Protein AF-A0A503W9A9-F1 (afdb_monomer)

Sequence (182 aa):
MTAPNLHDLIAAHRSALAAWDAVPDAEWDSPEASRLGSLADVARDALFAHRPATLDEVGQKTAYMASCRAFTEWEDFDRAKLIEALSPDVAGIEALIQTYIEKRDAYRALDPDCNGGPEWDAYGAAEHDVIVFPCTTLADVQTKARFFIENASAYDTIRNCSSGNEETLYPFLRSLLGEAPR

Structure (mmCIF, N/CA/C/O backbone):
data_AF-A0A503W9A9-F1
#
_entry.id   AF-A0A503W9A9-F1
#
loop_
_atom_site.group_PDB
_atom_site.id
_atom_site.type_symbol
_atom_site.label_atom_id
_atom_site.label_alt_id
_atom_site.label_comp_id
_atom_site.label_asym_id
_atom_site.label_entity_id
_atom_site.label_seq_id
_atom_site.pdbx_PDB_ins_code
_atom_site.Cartn_x
_atom_site.Cartn_y
_atom_site.Cartn_z
_atom_site.occupancy
_atom_site.B_iso_or_equiv
_atom_site.auth_seq_id
_atom_site.auth_comp_id
_atom_site.auth_asym_id
_atom_site.auth_atom_id
_atom_site.pdbx_PDB_model_num
ATOM 1 N N . MET A 1 1 ? -12.277 4.026 -19.289 1.00 39.41 1 MET A N 1
ATOM 2 C CA . MET A 1 1 ? -11.089 3.234 -19.664 1.00 39.41 1 MET A CA 1
ATOM 3 C C . MET A 1 1 ? -10.470 2.736 -18.376 1.00 39.41 1 MET A C 1
ATOM 5 O O . MET A 1 1 ? -10.176 3.562 -17.525 1.00 39.41 1 MET A O 1
ATOM 9 N N . THR A 1 2 ? -10.388 1.424 -18.188 1.00 47.34 2 THR A N 1
ATOM 10 C CA . THR A 1 2 ? -9.769 0.803 -17.008 1.00 47.34 2 THR A CA 1
ATOM 11 C C . THR A 1 2 ? -8.262 1.057 -17.051 1.00 47.34 2 THR A C 1
ATOM 13 O O . THR A 1 2 ? -7.680 0.986 -18.134 1.00 47.34 2 THR A O 1
ATOM 16 N N . ALA A 1 3 ? -7.639 1.387 -15.918 1.00 60.03 3 ALA A N 1
ATOM 17 C CA . ALA A 1 3 ? -6.185 1.506 -15.856 1.00 60.03 3 ALA A CA 1
ATOM 18 C C . ALA A 1 3 ? -5.537 0.155 -16.239 1.00 60.03 3 ALA A C 1
ATOM 20 O O . ALA A 1 3 ? -6.063 -0.890 -15.845 1.00 60.03 3 ALA A O 1
ATOM 21 N N . PRO A 1 4 ? -4.450 0.148 -17.031 1.00 75.56 4 PRO A N 1
ATOM 22 C CA . PRO A 1 4 ? -3.760 -1.084 -17.405 1.00 75.56 4 PRO A CA 1
ATOM 23 C C . PRO A 1 4 ? -3.192 -1.790 -16.163 1.00 75.56 4 PRO A C 1
ATOM 25 O O . PRO A 1 4 ? -2.656 -1.138 -15.265 1.00 75.56 4 PRO A O 1
ATOM 28 N N . ASN A 1 5 ? -3.328 -3.118 -16.108 1.00 88.00 5 ASN A N 1
ATOM 29 C CA . ASN A 1 5 ? -2.778 -3.936 -15.022 1.00 88.00 5 ASN A CA 1
ATOM 30 C C . ASN A 1 5 ? -1.250 -4.101 -15.170 1.00 88.00 5 ASN A C 1
ATOM 32 O O . ASN A 1 5 ? -0.691 -3.890 -16.250 1.00 88.00 5 ASN A O 1
ATOM 36 N N . LEU A 1 6 ? -0.569 -4.503 -14.091 1.00 92.50 6 LEU A N 1
ATOM 37 C CA . LEU A 1 6 ? 0.891 -4.646 -14.060 1.00 92.50 6 LEU A CA 1
ATOM 38 C C . LEU A 1 6 ? 1.435 -5.577 -15.158 1.00 92.50 6 LEU A C 1
ATOM 40 O O . LEU A 1 6 ? 2.475 -5.291 -15.751 1.00 92.50 6 LEU A O 1
ATOM 44 N N . HIS A 1 7 ? 0.745 -6.682 -15.442 1.00 94.44 7 HIS A N 1
ATOM 45 C CA . HIS A 1 7 ? 1.198 -7.666 -16.424 1.00 94.44 7 HIS A CA 1
ATOM 46 C C . HIS A 1 7 ? 1.231 -7.082 -17.844 1.00 94.44 7 HIS A C 1
ATOM 48 O O . HIS A 1 7 ? 2.227 -7.248 -18.553 1.00 94.44 7 HIS A O 1
ATOM 54 N N . ASP A 1 8 ? 0.197 -6.331 -18.226 1.00 95.38 8 ASP A N 1
ATOM 55 C CA . ASP A 1 8 ? 0.129 -5.657 -19.524 1.00 95.38 8 ASP A CA 1
ATOM 56 C C . ASP A 1 8 ? 1.216 -4.580 -19.655 1.00 95.38 8 ASP A C 1
ATOM 58 O O . ASP A 1 8 ? 1.839 -4.448 -20.710 1.00 95.38 8 ASP A O 1
ATOM 62 N N . LEU A 1 9 ? 1.508 -3.854 -18.569 1.00 96.50 9 LEU A N 1
ATOM 63 C CA . LEU A 1 9 ? 2.581 -2.855 -18.531 1.00 96.50 9 LEU A CA 1
ATOM 64 C C . LEU A 1 9 ? 3.970 -3.487 -18.689 1.00 96.50 9 LEU A C 1
ATOM 66 O O . LEU A 1 9 ? 4.790 -2.996 -19.468 1.00 96.50 9 LEU A O 1
ATOM 70 N N . ILE A 1 10 ? 4.230 -4.606 -18.004 1.00 97.12 10 ILE A N 1
ATOM 71 C CA . ILE A 1 10 ? 5.480 -5.366 -18.157 1.00 97.12 10 ILE A CA 1
ATOM 72 C C . ILE A 1 10 ? 5.614 -5.880 -19.594 1.00 97.12 10 ILE A C 1
ATOM 74 O O . ILE A 1 10 ? 6.684 -5.759 -20.193 1.00 97.12 10 ILE A O 1
ATOM 78 N N . ALA A 1 11 ? 4.546 -6.445 -20.163 1.00 96.75 11 ALA A N 1
ATOM 79 C CA . ALA A 1 11 ? 4.554 -6.955 -21.531 1.00 96.75 11 ALA A CA 1
ATOM 80 C C . ALA A 1 11 ? 4.822 -5.840 -22.557 1.00 96.75 11 ALA A C 1
ATOM 82 O O . ALA A 1 11 ? 5.654 -6.016 -23.452 1.00 96.75 11 ALA A O 1
ATOM 83 N N . ALA A 1 12 ? 4.181 -4.679 -22.391 1.00 97.00 12 ALA A N 1
ATOM 84 C CA . ALA A 1 12 ? 4.389 -3.514 -23.243 1.00 97.00 12 ALA A CA 1
ATOM 85 C C . ALA A 1 12 ? 5.841 -3.015 -23.185 1.00 97.00 12 ALA A C 1
ATOM 87 O O . ALA A 1 12 ? 6.464 -2.833 -24.232 1.00 97.00 12 ALA A O 1
ATOM 88 N N . HIS A 1 13 ? 6.412 -2.870 -21.984 1.00 97.25 13 HIS A N 1
ATOM 89 C CA . HIS A 1 13 ? 7.800 -2.432 -21.834 1.00 97.25 13 HIS A CA 1
ATOM 90 C C . HIS A 1 13 ? 8.794 -3.449 -22.407 1.00 97.25 13 HIS A C 1
ATOM 92 O O . HIS A 1 13 ? 9.709 -3.060 -23.129 1.00 97.25 13 HIS A O 1
ATOM 98 N N . ARG A 1 14 ? 8.587 -4.758 -22.191 1.00 97.38 14 ARG A N 1
ATOM 99 C CA . ARG A 1 14 ? 9.414 -5.807 -22.821 1.00 97.38 14 ARG A CA 1
ATOM 100 C C . ARG A 1 14 ? 9.401 -5.704 -24.342 1.00 97.38 14 ARG A C 1
ATOM 102 O O . ARG A 1 14 ? 10.458 -5.790 -24.959 1.00 97.38 14 ARG A O 1
ATOM 109 N N . SER A 1 15 ? 8.223 -5.524 -24.938 1.00 97.50 15 SER A N 1
ATOM 110 C CA . SER A 1 15 ? 8.095 -5.409 -26.391 1.00 97.50 15 SER A CA 1
ATOM 111 C C . SER A 1 15 ? 8.765 -4.144 -26.927 1.00 97.50 15 SER A C 1
ATOM 113 O O . SER A 1 15 ? 9.418 -4.204 -27.966 1.00 97.50 15 SER A O 1
ATOM 115 N N . ALA A 1 16 ? 8.607 -3.011 -26.239 1.00 97.06 16 ALA A N 1
ATOM 116 C CA . ALA A 1 16 ? 9.205 -1.743 -26.645 1.00 97.06 16 ALA A CA 1
ATOM 117 C C . ALA A 1 16 ? 10.737 -1.782 -26.540 1.00 97.06 16 ALA A C 1
ATOM 119 O O . ALA A 1 16 ? 11.426 -1.421 -27.492 1.00 97.06 16 ALA A O 1
ATOM 120 N N . LEU A 1 17 ? 11.265 -2.298 -25.426 1.00 96.00 17 LEU A N 1
ATOM 121 C CA . LEU A 1 17 ? 12.703 -2.428 -25.212 1.00 96.00 17 LEU A CA 1
ATOM 122 C C . LEU A 1 17 ? 13.339 -3.403 -26.208 1.00 96.00 17 LEU A C 1
ATOM 124 O O . LEU A 1 17 ? 14.380 -3.096 -26.770 1.00 96.00 17 LEU A O 1
ATOM 128 N N . ALA A 1 18 ? 12.695 -4.539 -26.496 1.00 96.88 18 ALA A N 1
ATOM 129 C CA . ALA A 1 18 ? 13.200 -5.484 -27.493 1.00 96.88 18 ALA A CA 1
ATOM 130 C C . ALA A 1 18 ? 13.264 -4.878 -28.906 1.00 96.88 18 ALA A C 1
ATOM 132 O O . ALA A 1 18 ? 14.175 -5.194 -29.667 1.00 96.88 18 ALA A O 1
ATOM 133 N N . ALA A 1 19 ? 12.310 -4.010 -29.262 1.00 96.12 19 ALA A N 1
ATOM 134 C CA . ALA A 1 19 ? 12.327 -3.318 -30.547 1.00 96.12 19 ALA A CA 1
ATOM 135 C C . ALA A 1 19 ? 13.462 -2.285 -30.625 1.00 96.12 19 ALA A C 1
ATOM 137 O O . ALA A 1 19 ? 14.116 -2.187 -31.657 1.00 96.12 19 ALA A O 1
ATOM 138 N N . TRP A 1 20 ? 13.719 -1.558 -29.534 1.00 94.69 20 TRP A N 1
ATOM 139 C CA . TRP A 1 20 ? 14.861 -0.650 -29.423 1.00 94.69 20 TRP A CA 1
ATOM 140 C C . TRP A 1 20 ? 16.204 -1.392 -29.481 1.00 94.69 20 TRP A C 1
ATOM 142 O O . TRP A 1 20 ? 17.078 -1.020 -30.255 1.00 94.69 20 TRP A O 1
ATOM 152 N N . ASP A 1 21 ? 16.344 -2.492 -28.739 1.00 94.19 21 ASP A N 1
ATOM 153 C CA . ASP A 1 21 ? 17.572 -3.298 -28.685 1.00 94.19 21 ASP A CA 1
ATOM 154 C C . ASP A 1 21 ? 17.919 -3.957 -30.031 1.00 94.19 21 ASP A C 1
ATOM 156 O O . ASP A 1 21 ? 19.063 -4.344 -30.260 1.00 94.19 21 ASP A O 1
ATOM 160 N N . ALA A 1 22 ? 16.939 -4.094 -30.928 1.00 96.00 22 ALA A N 1
ATOM 161 C CA . ALA A 1 22 ? 17.139 -4.624 -32.272 1.00 96.00 22 ALA A CA 1
ATOM 162 C C . ALA A 1 22 ? 17.664 -3.580 -33.277 1.00 96.00 22 ALA A C 1
ATOM 164 O O . ALA A 1 22 ? 18.008 -3.959 -34.400 1.00 96.00 22 ALA A O 1
ATOM 165 N N . VAL A 1 23 ? 17.715 -2.292 -32.914 1.00 95.19 23 VAL A N 1
ATOM 166 C CA . VAL A 1 23 ? 18.224 -1.227 -33.789 1.00 95.19 23 VAL A CA 1
ATOM 167 C C . VAL A 1 23 ? 19.749 -1.347 -33.911 1.00 95.19 23 VAL A C 1
ATOM 169 O O . VAL A 1 23 ? 20.445 -1.266 -32.897 1.00 95.19 23 VAL A O 1
ATOM 172 N N . PRO A 1 24 ? 20.304 -1.498 -35.128 1.00 94.56 24 PRO A N 1
ATOM 173 C CA . PRO A 1 24 ? 21.750 -1.535 -35.320 1.00 94.56 24 PRO A CA 1
ATOM 174 C C . PRO A 1 24 ? 22.421 -0.222 -34.905 1.00 94.56 24 PRO A C 1
ATOM 176 O O . PRO A 1 24 ? 21.903 0.853 -35.198 1.00 94.56 24 PRO A O 1
ATOM 179 N N . ASP A 1 25 ? 23.628 -0.298 -34.342 1.00 92.38 25 ASP A N 1
ATOM 180 C CA . ASP A 1 25 ? 24.416 0.875 -33.918 1.00 92.38 25 ASP A CA 1
ATOM 181 C C . ASP A 1 25 ? 24.588 1.929 -35.021 1.00 92.38 25 ASP A C 1
ATOM 183 O O . ASP A 1 25 ? 24.544 3.131 -34.770 1.00 92.38 25 ASP A O 1
ATOM 187 N N . ALA A 1 26 ? 24.730 1.484 -36.273 1.00 94.31 26 ALA A N 1
ATOM 188 C CA . ALA A 1 26 ? 24.857 2.368 -37.431 1.00 94.31 26 ALA 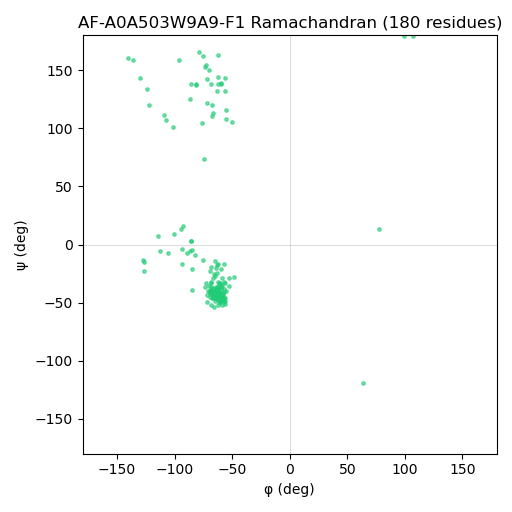A CA 1
ATOM 189 C C . ALA A 1 26 ? 23.595 3.212 -37.715 1.00 94.31 26 ALA A C 1
ATOM 191 O O . ALA A 1 26 ? 23.661 4.159 -38.4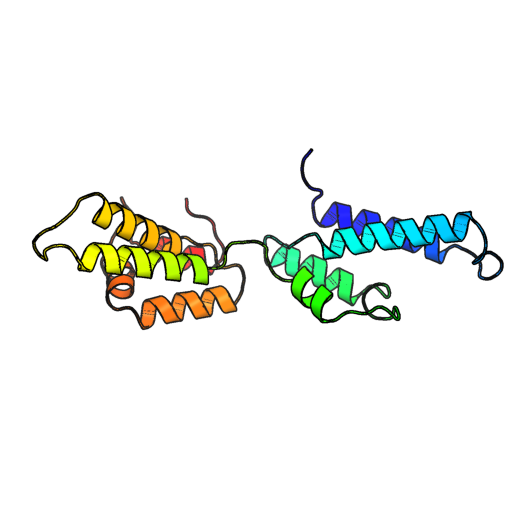96 1.00 94.31 26 ALA A O 1
ATOM 192 N N . GLU A 1 27 ? 22.456 2.867 -37.110 1.00 92.69 27 GLU A N 1
ATOM 193 C CA . GLU A 1 27 ? 21.148 3.487 -37.331 1.00 92.69 27 GLU A CA 1
ATOM 194 C C . GLU A 1 27 ? 20.611 4.230 -36.098 1.00 92.69 27 GLU A C 1
ATOM 196 O O . GLU A 1 27 ? 19.471 4.698 -36.126 1.00 92.69 27 GLU A O 1
ATOM 201 N N . TRP A 1 28 ? 21.403 4.385 -35.032 1.00 90.06 28 TRP A N 1
ATOM 202 C CA . TRP A 1 28 ? 20.963 5.033 -33.787 1.00 90.06 28 TRP A CA 1
ATOM 203 C C . TRP A 1 28 ? 20.485 6.483 -33.966 1.00 90.06 28 TRP A C 1
ATOM 205 O O . TRP A 1 28 ? 19.579 6.912 -33.255 1.00 90.06 28 TRP A O 1
ATOM 215 N N . ASP A 1 29 ? 21.010 7.206 -34.958 1.00 93.44 29 ASP A N 1
ATOM 216 C CA . ASP A 1 29 ? 20.591 8.580 -35.279 1.00 93.44 29 ASP A CA 1
ATOM 217 C C . ASP A 1 29 ? 19.370 8.648 -36.220 1.00 93.44 29 ASP A C 1
ATOM 219 O O . ASP A 1 29 ? 18.949 9.727 -36.649 1.00 93.44 29 ASP A O 1
ATOM 223 N N . SER A 1 30 ? 18.793 7.503 -36.597 1.00 95.38 30 SER A N 1
ATOM 224 C CA . SER A 1 30 ? 17.644 7.471 -37.499 1.00 95.38 30 SER A CA 1
ATOM 225 C C . SER A 1 30 ? 16.351 7.942 -36.807 1.00 95.38 30 SER A C 1
ATOM 227 O O . SER A 1 30 ? 16.170 7.761 -35.598 1.00 95.38 30 SER A O 1
ATOM 229 N N . PRO A 1 31 ? 15.379 8.488 -37.566 1.00 96.38 31 PRO A N 1
ATOM 230 C CA . PRO A 1 31 ? 14.063 8.818 -37.018 1.00 96.38 31 PRO A CA 1
ATOM 231 C C . PRO A 1 31 ? 13.348 7.615 -36.387 1.00 96.38 31 PRO A C 1
ATOM 233 O O . PRO A 1 31 ? 12.597 7.775 -35.427 1.00 96.38 31 PRO A O 1
ATOM 236 N N . GLU A 1 32 ? 13.583 6.413 -36.918 1.00 94.19 32 GLU A N 1
ATOM 237 C CA . GLU A 1 32 ? 12.981 5.184 -36.402 1.00 94.19 32 GLU A CA 1
ATOM 238 C C . GLU A 1 32 ? 13.588 4.779 -35.058 1.00 94.19 32 GLU A C 1
ATOM 240 O O . GLU A 1 32 ? 12.845 4.476 -34.125 1.00 94.19 32 GLU A O 1
ATOM 245 N N . ALA A 1 33 ? 14.914 4.864 -34.919 1.00 93.69 33 ALA A N 1
ATOM 246 C CA . ALA A 1 33 ? 15.596 4.660 -33.648 1.00 93.69 33 ALA A CA 1
ATOM 247 C C . ALA A 1 33 ? 15.043 5.617 -32.577 1.00 93.69 33 ALA A C 1
ATOM 249 O O . ALA A 1 33 ? 14.568 5.176 -31.530 1.00 93.69 33 ALA A O 1
ATOM 250 N N . SER A 1 34 ? 14.977 6.918 -32.876 1.00 94.81 34 SER A N 1
ATOM 251 C CA . SER A 1 34 ? 14.425 7.918 -31.951 1.00 94.81 34 SER A CA 1
ATOM 252 C C . SER A 1 34 ? 12.978 7.609 -31.528 1.00 94.81 34 SER A C 1
ATOM 254 O O 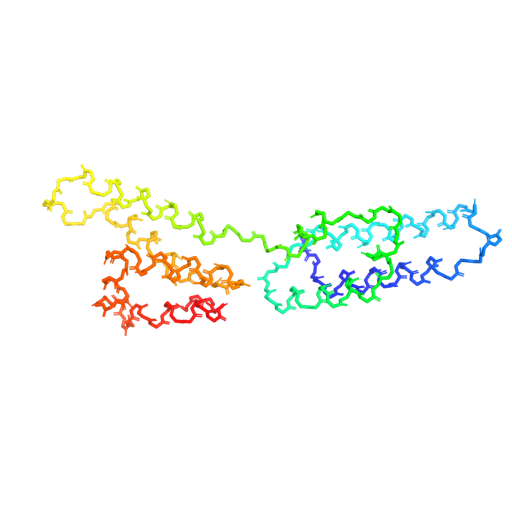. SER A 1 34 ? 12.624 7.722 -30.348 1.00 94.81 34 SER A O 1
ATOM 256 N N . ARG A 1 35 ? 12.139 7.148 -32.467 1.00 96.88 35 ARG A N 1
ATOM 257 C CA . ARG A 1 35 ? 10.754 6.737 -32.192 1.00 96.88 35 ARG A CA 1
ATOM 258 C C . ARG A 1 35 ? 10.684 5.514 -31.272 1.00 96.88 35 ARG A C 1
ATOM 260 O O . ARG A 1 35 ? 9.848 5.486 -30.369 1.00 96.88 35 ARG A O 1
ATOM 267 N N . LEU A 1 36 ? 11.521 4.505 -31.506 1.00 96.31 36 LEU A N 1
ATOM 268 C CA . LEU A 1 36 ? 11.561 3.276 -30.708 1.00 96.31 36 LEU A CA 1
ATOM 269 C C . LEU A 1 36 ? 12.094 3.528 -29.293 1.00 96.31 36 LEU A C 1
ATOM 271 O O . LEU A 1 36 ? 11.488 3.046 -28.338 1.00 96.31 36 LEU A O 1
ATOM 275 N N . GLY A 1 37 ? 13.142 4.345 -29.149 1.00 93.44 37 GLY A N 1
ATOM 276 C CA . GLY A 1 37 ? 13.638 4.790 -27.843 1.00 93.44 37 GLY A CA 1
ATOM 277 C C . GLY A 1 37 ? 12.553 5.518 -27.046 1.00 93.44 37 GLY A C 1
ATOM 278 O O . GLY A 1 37 ? 12.260 5.145 -25.914 1.00 93.44 37 GLY A O 1
ATOM 279 N N . SER A 1 38 ? 11.840 6.450 -27.690 1.00 94.56 38 SER A N 1
ATOM 280 C CA . SER A 1 38 ? 10.711 7.161 -27.067 1.00 94.56 38 SER A CA 1
ATOM 281 C C . SER A 1 38 ? 9.591 6.216 -26.609 1.00 94.56 38 SER A C 1
ATOM 283 O O . SER A 1 38 ? 8.963 6.441 -25.577 1.00 94.56 38 SER A O 1
ATOM 285 N N . LEU A 1 39 ? 9.315 5.146 -27.363 1.00 96.00 39 LEU A N 1
ATOM 286 C CA . LEU A 1 3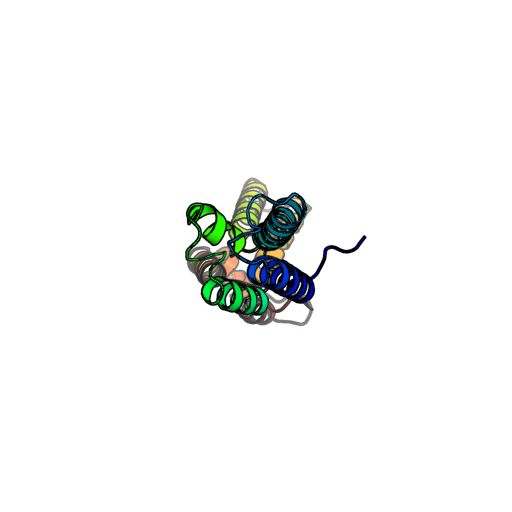9 ? 8.314 4.149 -26.975 1.00 96.00 39 LEU A CA 1
ATOM 287 C C . LEU A 1 39 ? 8.764 3.339 -25.749 1.00 96.00 39 LEU A C 1
ATOM 289 O O . LEU A 1 39 ? 7.938 3.050 -24.880 1.00 96.00 39 LEU A O 1
ATOM 293 N N . ALA A 1 40 ? 10.050 2.981 -25.677 1.00 94.75 40 ALA A N 1
ATOM 294 C CA . ALA A 1 40 ? 10.625 2.312 -24.514 1.00 94.75 40 ALA A CA 1
ATOM 295 C C . ALA A 1 40 ? 10.548 3.207 -23.268 1.00 94.75 40 ALA A C 1
ATOM 297 O O . ALA A 1 40 ? 10.091 2.737 -22.226 1.00 94.75 40 ALA A O 1
ATOM 298 N N . ASP A 1 41 ? 10.869 4.499 -23.398 1.00 93.44 41 ASP A N 1
ATOM 299 C CA . ASP A 1 41 ? 10.734 5.483 -22.317 1.00 93.44 41 ASP A CA 1
ATOM 300 C C . ASP A 1 41 ? 9.291 5.615 -21.825 1.00 93.44 41 ASP A C 1
ATOM 302 O O . ASP A 1 41 ? 9.035 5.491 -20.631 1.00 93.44 41 ASP A O 1
ATOM 306 N N . VAL A 1 42 ? 8.318 5.765 -22.728 1.00 94.50 42 VAL A N 1
ATOM 307 C CA . VAL A 1 42 ? 6.898 5.864 -22.345 1.00 94.50 42 VAL A CA 1
ATOM 308 C C . VAL A 1 42 ? 6.420 4.608 -21.610 1.00 94.50 42 VAL A C 1
ATOM 310 O O . VAL A 1 42 ? 5.699 4.701 -20.614 1.00 94.5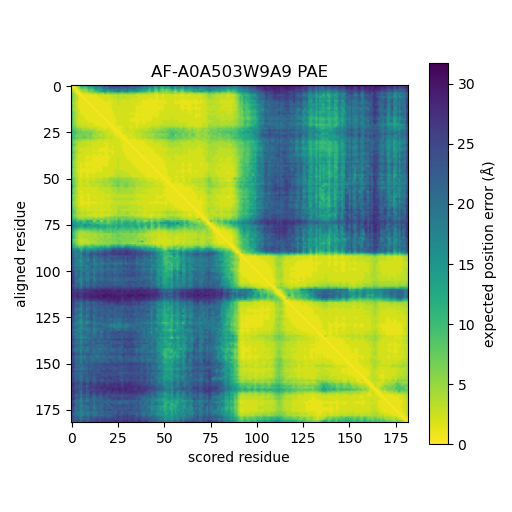0 42 VAL A O 1
ATOM 313 N N . ALA A 1 43 ? 6.812 3.420 -22.075 1.00 95.31 43 ALA A N 1
ATOM 314 C CA . ALA A 1 43 ? 6.443 2.173 -21.409 1.00 95.31 43 ALA A CA 1
ATOM 315 C C . ALA A 1 43 ? 7.138 2.017 -20.041 1.00 95.31 43 ALA A C 1
ATOM 317 O O . ALA A 1 43 ? 6.549 1.471 -19.104 1.00 95.31 43 ALA A O 1
ATOM 318 N N . ARG A 1 44 ? 8.367 2.527 -19.909 1.00 93.31 44 ARG A N 1
ATOM 319 C CA . ARG A 1 44 ? 9.128 2.569 -18.655 1.00 93.31 44 ARG A CA 1
ATOM 320 C C . ARG A 1 44 ? 8.479 3.516 -17.650 1.00 93.31 44 ARG A C 1
ATOM 322 O O . ARG A 1 44 ? 8.256 3.132 -16.503 1.00 93.31 44 ARG A O 1
ATOM 329 N N . ASP A 1 45 ? 8.091 4.705 -18.092 1.00 91.75 45 ASP A N 1
ATOM 330 C CA . ASP A 1 45 ? 7.385 5.692 -17.277 1.00 91.75 45 ASP A CA 1
ATOM 331 C C . ASP A 1 45 ? 6.025 5.175 -16.810 1.00 91.75 45 ASP A C 1
ATOM 333 O O . ASP A 1 45 ? 5.651 5.380 -15.656 1.00 91.75 45 ASP A O 1
ATOM 337 N N . ALA A 1 46 ? 5.304 4.428 -17.650 1.00 93.50 46 ALA A N 1
ATOM 338 C CA . ALA A 1 46 ? 4.055 3.788 -17.246 1.00 93.50 46 ALA A CA 1
ATOM 339 C C . ALA A 1 46 ? 4.269 2.764 -16.115 1.00 93.50 46 ALA A C 1
ATOM 341 O O . ALA A 1 46 ? 3.468 2.694 -15.180 1.00 93.50 46 ALA A O 1
ATOM 342 N N . LEU A 1 47 ? 5.378 2.013 -16.149 1.00 93.06 47 LEU A N 1
ATOM 343 C CA . LEU A 1 47 ? 5.776 1.151 -15.037 1.00 93.06 47 LEU A CA 1
ATOM 344 C C . LEU A 1 47 ? 6.163 1.963 -13.801 1.00 93.06 47 LEU A C 1
ATOM 346 O O . LEU A 1 47 ? 5.778 1.571 -12.706 1.00 93.06 47 LEU A O 1
ATOM 350 N N . PHE A 1 48 ? 6.867 3.090 -13.921 1.00 90.19 48 PHE A N 1
ATOM 351 C CA . PHE A 1 48 ? 7.134 3.951 -12.764 1.00 90.19 48 PHE A CA 1
ATOM 352 C C . PHE A 1 48 ? 5.856 4.548 -12.168 1.00 90.19 48 PHE A C 1
ATOM 354 O O . PHE A 1 48 ? 5.739 4.608 -10.948 1.00 90.19 48 PHE A O 1
ATOM 361 N N . ALA A 1 49 ? 4.890 4.943 -12.994 1.00 89.50 49 ALA A N 1
ATOM 362 C CA . ALA A 1 49 ? 3.634 5.549 -12.559 1.00 89.50 49 ALA A CA 1
ATOM 363 C C . ALA A 1 49 ? 2.676 4.545 -11.902 1.00 89.50 49 ALA A C 1
ATOM 365 O O . ALA A 1 49 ? 1.943 4.903 -10.985 1.00 89.50 49 ALA A O 1
ATOM 366 N N . HIS A 1 50 ? 2.683 3.284 -12.338 1.00 87.81 50 HIS A N 1
ATOM 367 C CA . HIS A 1 50 ? 1.810 2.258 -11.775 1.00 87.81 50 HIS A CA 1
ATOM 368 C C . HIS A 1 50 ? 2.196 1.935 -10.329 1.00 87.81 50 HIS A C 1
ATOM 370 O O . HIS A 1 50 ? 3.241 1.339 -10.089 1.00 87.81 50 HIS A O 1
ATOM 376 N N . ARG A 1 51 ? 1.375 2.293 -9.349 1.00 82.62 51 ARG A N 1
ATOM 377 C CA . ARG A 1 51 ? 1.612 1.940 -7.945 1.00 82.62 51 ARG A CA 1
ATOM 378 C C . ARG A 1 51 ? 1.016 0.551 -7.650 1.00 82.62 51 ARG A C 1
ATOM 380 O O . ARG A 1 51 ? -0.167 0.360 -7.924 1.00 82.62 51 ARG A O 1
ATOM 387 N N . PRO A 1 52 ? 1.799 -0.411 -7.126 1.00 78.19 52 PRO A N 1
ATOM 388 C CA . PRO A 1 52 ? 1.290 -1.737 -6.781 1.00 78.19 52 PRO A CA 1
ATOM 389 C C . PRO A 1 52 ? 0.166 -1.671 -5.742 1.00 78.19 52 PRO A C 1
ATOM 391 O O . PRO A 1 52 ? 0.269 -0.937 -4.760 1.00 78.19 52 PRO A O 1
ATOM 394 N N . ALA A 1 53 ? -0.876 -2.478 -5.920 1.00 72.81 53 ALA A N 1
ATOM 395 C CA . ALA A 1 53 ? -1.975 -2.611 -4.966 1.00 72.81 53 ALA A CA 1
ATOM 396 C C . ALA A 1 53 ? -1.766 -3.767 -3.969 1.00 72.81 53 ALA A C 1
ATOM 398 O O . ALA A 1 53 ? -2.440 -3.825 -2.942 1.00 72.81 53 ALA A O 1
ATOM 399 N N . THR A 1 54 ? -0.849 -4.702 -4.256 1.00 66.56 54 THR A N 1
ATOM 400 C CA . THR A 1 54 ? -0.594 -5.897 -3.428 1.00 66.56 54 THR A CA 1
ATOM 401 C C . THR A 1 54 ? 0.898 -6.233 -3.327 1.00 66.56 54 THR A C 1
ATOM 403 O O . THR A 1 54 ? 1.688 -5.842 -4.185 1.00 66.56 54 THR A O 1
ATOM 406 N N . LEU A 1 55 ? 1.297 -7.022 -2.318 1.00 65.94 55 LEU A N 1
ATOM 407 C CA . LEU A 1 55 ? 2.671 -7.545 -2.199 1.00 65.94 55 LEU A CA 1
ATOM 408 C C . LEU A 1 55 ? 3.091 -8.419 -3.382 1.00 65.94 55 LEU A C 1
ATOM 410 O O . LEU A 1 55 ? 4.265 -8.427 -3.746 1.00 65.94 55 LEU A O 1
ATOM 414 N N . ASP A 1 56 ? 2.149 -9.154 -3.968 1.00 76.62 56 ASP A N 1
ATOM 415 C CA . ASP A 1 56 ? 2.407 -9.961 -5.158 1.00 76.62 56 ASP A CA 1
ATOM 416 C C . ASP A 1 56 ? 2.765 -9.059 -6.348 1.00 76.62 56 ASP A C 1
ATOM 418 O O . ASP A 1 56 ? 3.785 -9.270 -7.003 1.00 76.62 56 ASP A O 1
ATOM 422 N N . GLU A 1 57 ? 2.022 -7.966 -6.550 1.00 81.06 57 GLU A N 1
ATOM 423 C CA . GLU A 1 57 ? 2.360 -6.958 -7.560 1.00 81.06 57 GLU A CA 1
ATOM 424 C C . GLU A 1 57 ? 3.694 -6.257 -7.264 1.00 81.06 57 GLU A C 1
ATOM 426 O O . GLU A 1 57 ? 4.496 -6.069 -8.181 1.00 81.06 57 GLU A O 1
ATOM 431 N N . VAL A 1 58 ? 3.994 -5.928 -5.998 1.00 80.69 58 VAL A N 1
ATOM 432 C CA . VAL A 1 58 ? 5.318 -5.407 -5.604 1.00 80.69 58 VAL A CA 1
ATOM 433 C C . VAL A 1 58 ? 6.409 -6.406 -5.986 1.00 80.69 58 VAL A C 1
ATOM 435 O O . VAL A 1 58 ? 7.406 -6.016 -6.594 1.00 80.69 58 VAL A O 1
ATOM 438 N N . GLY A 1 59 ? 6.225 -7.691 -5.676 1.00 78.88 59 GLY A N 1
ATOM 439 C CA . GLY A 1 59 ? 7.178 -8.756 -5.980 1.00 78.88 59 GLY A CA 1
ATOM 440 C C . GLY A 1 59 ? 7.411 -8.920 -7.479 1.00 78.88 59 GLY A C 1
ATOM 441 O O . GLY A 1 59 ? 8.556 -8.898 -7.929 1.00 78.88 59 GLY A O 1
ATOM 442 N N . GLN A 1 60 ? 6.339 -9.013 -8.267 1.00 88.25 60 GLN A N 1
ATOM 443 C CA . GLN A 1 60 ? 6.406 -9.143 -9.725 1.00 88.25 60 GLN A CA 1
ATOM 444 C C . GLN A 1 60 ? 7.080 -7.933 -10.374 1.00 88.25 60 GLN A C 1
ATOM 446 O O . GLN A 1 60 ? 7.972 -8.081 -11.215 1.00 88.25 60 GLN A O 1
ATOM 451 N N . LYS A 1 61 ? 6.693 -6.727 -9.952 1.00 91.62 61 LYS A N 1
ATOM 452 C CA . LYS A 1 61 ? 7.251 -5.481 -10.469 1.00 91.62 61 LYS A CA 1
ATOM 453 C C . LYS A 1 61 ? 8.721 -5.318 -10.094 1.00 91.62 61 LYS A C 1
ATOM 455 O O . LYS A 1 61 ? 9.531 -5.001 -10.960 1.00 91.62 61 LYS A O 1
ATOM 460 N N . THR A 1 62 ? 9.076 -5.589 -8.837 1.00 88.06 62 THR A N 1
ATOM 461 C CA . THR A 1 62 ? 10.463 -5.533 -8.351 1.00 88.06 62 THR A CA 1
ATOM 462 C C . THR A 1 62 ? 11.332 -6.545 -9.081 1.00 88.06 62 THR A C 1
ATOM 464 O O . THR A 1 62 ? 12.403 -6.188 -9.564 1.00 88.06 62 THR A O 1
ATOM 467 N N . ALA A 1 63 ? 10.867 -7.792 -9.212 1.00 91.81 63 ALA A N 1
ATOM 468 C CA . ALA A 1 63 ? 11.589 -8.832 -9.937 1.00 91.81 63 ALA A CA 1
ATOM 469 C C . ALA A 1 63 ? 11.836 -8.419 -11.391 1.00 91.81 63 ALA A C 1
ATOM 471 O O . ALA A 1 63 ? 12.941 -8.594 -11.905 1.00 91.81 63 ALA A O 1
ATOM 472 N N . TYR A 1 64 ? 10.836 -7.817 -12.039 1.00 95.06 64 TYR A N 1
ATOM 473 C CA . TYR A 1 64 ? 11.000 -7.321 -13.395 1.00 95.06 64 TYR A CA 1
ATOM 474 C C . TYR A 1 64 ? 12.000 -6.163 -13.483 1.00 95.06 64 TYR A C 1
ATOM 476 O O . TYR A 1 64 ? 12.960 -6.266 -14.248 1.00 95.06 64 TYR A O 1
ATOM 484 N N . MET A 1 65 ? 11.818 -5.104 -12.687 1.00 92.69 65 MET A N 1
ATOM 485 C CA . MET A 1 65 ? 12.700 -3.930 -12.679 1.00 92.69 65 MET A CA 1
ATOM 486 C C . MET A 1 65 ? 14.148 -4.314 -12.352 1.00 92.69 65 MET A C 1
ATOM 488 O O . MET A 1 65 ? 15.061 -3.893 -13.051 1.00 92.69 65 MET A O 1
ATOM 492 N N . ALA A 1 66 ? 14.371 -5.189 -11.369 1.00 89.25 66 ALA A N 1
ATOM 493 C CA . ALA A 1 66 ? 15.708 -5.663 -11.009 1.00 89.25 66 ALA A CA 1
ATOM 494 C C . ALA A 1 66 ? 16.383 -6.492 -12.117 1.00 89.25 66 ALA A C 1
ATOM 496 O O . ALA A 1 66 ? 17.607 -6.538 -12.191 1.00 89.25 66 ALA A O 1
ATOM 497 N N . SER A 1 67 ? 15.599 -7.158 -12.971 1.00 91.88 67 SER A N 1
ATOM 498 C CA . SER A 1 67 ? 16.113 -7.981 -14.076 1.00 91.88 67 SER A CA 1
ATOM 499 C C . SER A 1 67 ? 16.377 -7.206 -15.372 1.00 91.88 67 SER A C 1
ATOM 501 O O . SER A 1 67 ? 16.850 -7.792 -16.345 1.00 91.88 67 SER A O 1
ATOM 503 N N . CYS A 1 68 ? 16.024 -5.919 -15.432 1.00 91.81 68 CYS A N 1
ATOM 504 C CA . CYS A 1 68 ? 15.959 -5.171 -16.680 1.00 91.81 68 CYS A CA 1
ATOM 505 C C . CYS A 1 68 ? 16.875 -3.941 -16.654 1.00 91.81 68 CYS A C 1
ATOM 507 O O . CYS A 1 68 ? 16.671 -3.017 -15.867 1.00 91.81 68 CYS A O 1
ATOM 509 N N . ARG A 1 69 ? 17.831 -3.897 -17.596 1.00 89.00 69 ARG A N 1
ATOM 510 C CA . ARG A 1 69 ? 18.857 -2.843 -17.716 1.00 89.00 69 ARG A CA 1
ATOM 511 C C . ARG A 1 69 ? 18.302 -1.415 -17.748 1.00 89.00 69 ARG A C 1
ATOM 513 O O . ARG A 1 69 ? 18.957 -0.495 -17.269 1.00 89.00 69 ARG A O 1
ATOM 520 N N . ALA A 1 70 ? 17.077 -1.239 -18.247 1.00 87.31 70 ALA A N 1
ATOM 521 C CA . ALA A 1 70 ? 16.393 0.053 -18.308 1.00 87.31 70 ALA A CA 1
ATOM 522 C C . ALA A 1 70 ? 16.113 0.683 -16.928 1.00 87.31 70 ALA A C 1
ATOM 524 O O . ALA A 1 70 ? 15.865 1.885 -16.839 1.00 87.31 70 ALA A O 1
ATOM 525 N N . PHE A 1 71 ? 16.170 -0.117 -15.856 1.00 87.12 71 PHE A N 1
ATOM 526 C CA . PHE A 1 71 ? 15.957 0.320 -14.474 1.00 87.12 71 PHE A CA 1
ATOM 527 C C . PHE A 1 71 ? 17.214 0.236 -13.602 1.00 87.12 71 PHE A C 1
ATOM 529 O O . PHE A 1 71 ? 17.157 0.651 -12.449 1.00 87.12 71 PHE A O 1
ATOM 536 N N . THR A 1 72 ? 18.324 -0.314 -14.099 1.00 81.88 72 THR A N 1
ATOM 537 C CA . THR A 1 72 ? 19.532 -0.568 -13.289 1.00 81.88 72 THR A CA 1
ATOM 538 C C . THR A 1 72 ? 20.811 0.018 -13.877 1.00 81.88 72 THR A C 1
ATOM 540 O O . THR A 1 72 ? 21.764 0.229 -13.132 1.00 81.88 72 THR A O 1
ATOM 543 N N . GLU A 1 73 ? 20.854 0.264 -15.187 1.00 79.62 73 GLU A N 1
ATOM 544 C CA . GLU A 1 73 ? 22.089 0.600 -15.913 1.00 79.62 73 GLU A CA 1
ATOM 545 C C . GLU A 1 73 ? 21.996 1.893 -16.726 1.00 79.62 73 GLU A C 1
ATOM 547 O O . GLU A 1 73 ? 23.024 2.409 -17.159 1.00 79.62 73 GLU A O 1
ATOM 552 N N . TRP A 1 74 ? 20.795 2.423 -16.961 1.00 78.75 74 TRP A N 1
ATOM 553 C CA . TRP A 1 74 ? 20.639 3.668 -17.710 1.00 78.75 74 TRP A CA 1
ATOM 554 C C . TRP A 1 74 ? 21.117 4.862 -16.877 1.00 78.75 74 TRP A C 1
ATOM 556 O O . TRP A 1 74 ? 20.941 4.898 -15.657 1.00 78.75 74 TRP A O 1
ATOM 566 N N . GLU A 1 75 ? 21.749 5.837 -17.537 1.00 65.31 75 GLU A N 1
ATOM 567 C CA . GLU A 1 75 ? 22.415 6.968 -16.870 1.00 65.31 75 GLU A CA 1
ATOM 568 C C . GLU A 1 75 ? 21.452 7.859 -16.064 1.00 65.31 75 GLU A C 1
ATOM 570 O O . GLU A 1 75 ? 21.885 8.603 -15.185 1.00 65.31 75 GLU A O 1
ATOM 575 N N . ASP A 1 76 ? 20.145 7.751 -16.314 1.00 73.19 76 ASP A N 1
ATOM 576 C CA . ASP A 1 76 ? 19.078 8.484 -15.633 1.00 73.19 76 ASP A CA 1
ATOM 577 C C . ASP A 1 76 ? 18.480 7.747 -14.420 1.00 73.19 76 ASP A C 1
ATOM 579 O O . ASP A 1 76 ? 17.406 8.111 -13.934 1.00 73.19 76 ASP A O 1
ATOM 583 N N . PHE A 1 77 ? 19.171 6.722 -13.909 1.00 70.25 77 PHE A N 1
ATOM 584 C CA . PHE A 1 77 ? 18.740 5.951 -12.747 1.00 70.25 77 PHE A CA 1
ATOM 585 C C . PHE A 1 77 ? 18.472 6.833 -11.513 1.00 70.25 77 PHE A C 1
ATOM 587 O O . PHE A 1 77 ? 19.387 7.304 -10.830 1.00 70.25 77 PHE A O 1
ATOM 594 N N . ASP A 1 78 ? 17.189 6.986 -11.178 1.00 75.31 78 ASP A N 1
ATOM 595 C CA . ASP A 1 78 ? 16.716 7.736 -10.018 1.00 75.31 78 ASP A CA 1
ATOM 596 C C . ASP A 1 78 ? 16.191 6.782 -8.934 1.00 75.31 78 ASP A C 1
ATOM 598 O O . ASP A 1 78 ? 15.108 6.193 -9.027 1.00 75.31 78 ASP A O 1
ATOM 602 N N . ARG A 1 79 ? 16.976 6.650 -7.860 1.00 73.81 79 ARG A N 1
ATOM 603 C CA . ARG A 1 79 ? 16.640 5.808 -6.703 1.00 73.81 79 ARG A CA 1
ATOM 604 C C . ARG A 1 79 ? 15.335 6.234 -6.034 1.00 73.81 79 ARG A C 1
ATOM 606 O O . ARG A 1 79 ? 14.619 5.370 -5.537 1.00 73.81 79 ARG A O 1
ATOM 613 N N . ALA A 1 80 ? 15.032 7.532 -6.004 1.00 72.69 80 ALA A N 1
ATOM 614 C CA . ALA A 1 80 ? 13.818 8.035 -5.376 1.00 72.69 80 ALA A CA 1
ATOM 615 C C . ALA A 1 80 ? 12.586 7.624 -6.189 1.00 72.69 80 ALA A C 1
ATOM 617 O O . ALA A 1 80 ? 11.650 7.071 -5.616 1.00 72.69 80 ALA A O 1
ATOM 618 N N . LYS A 1 81 ? 12.630 7.769 -7.521 1.00 77.69 81 LYS A N 1
ATOM 619 C CA . LYS A 1 81 ? 11.554 7.295 -8.412 1.00 77.69 81 LYS A CA 1
ATOM 620 C C . LYS A 1 81 ? 11.319 5.793 -8.303 1.00 77.69 81 LYS A C 1
ATOM 622 O O . LYS A 1 81 ? 10.174 5.352 -8.339 1.00 77.69 81 LYS A O 1
ATOM 627 N N . LEU A 1 82 ? 12.381 4.997 -8.156 1.00 79.56 82 LEU A N 1
ATOM 628 C CA . LEU A 1 82 ? 12.247 3.547 -8.013 1.00 79.56 82 LEU A CA 1
ATOM 629 C C . LEU A 1 82 ? 11.589 3.161 -6.678 1.00 79.56 82 LEU A C 1
ATOM 631 O O . LEU A 1 82 ? 10.697 2.318 -6.660 1.00 79.56 82 LEU A O 1
ATOM 635 N N . ILE A 1 83 ? 11.977 3.810 -5.576 1.00 74.00 83 ILE A N 1
ATOM 636 C CA . ILE A 1 83 ? 11.344 3.609 -4.262 1.00 74.00 83 ILE A CA 1
ATOM 637 C C . ILE A 1 83 ? 9.867 4.017 -4.307 1.00 74.00 83 ILE A C 1
ATOM 639 O O . ILE A 1 83 ? 9.002 3.276 -3.839 1.00 74.00 83 ILE A O 1
ATOM 643 N N . GLU A 1 84 ? 9.567 5.166 -4.907 1.00 76.06 84 GLU A N 1
ATOM 644 C CA . GLU A 1 84 ? 8.199 5.660 -5.044 1.00 76.06 84 GLU A CA 1
ATOM 645 C C . GLU A 1 84 ? 7.343 4.708 -5.891 1.00 76.06 84 GLU A C 1
ATOM 647 O O . GLU A 1 84 ? 6.222 4.371 -5.523 1.00 76.06 84 GLU A O 1
ATOM 652 N N . ALA A 1 85 ? 7.898 4.187 -6.987 1.00 80.88 85 ALA A N 1
ATOM 653 C CA . ALA A 1 85 ? 7.214 3.248 -7.866 1.00 80.88 85 ALA A CA 1
ATOM 654 C C . ALA A 1 85 ? 6.903 1.896 -7.224 1.00 80.88 85 ALA A C 1
ATOM 656 O O . ALA A 1 85 ? 5.979 1.218 -7.672 1.00 80.88 85 ALA A O 1
ATOM 657 N N . LEU A 1 86 ? 7.665 1.479 -6.218 1.00 80.06 86 LEU A N 1
ATOM 658 C CA . LEU A 1 86 ? 7.439 0.226 -5.495 1.00 80.06 86 LEU A CA 1
ATOM 659 C C . LEU A 1 86 ? 6.587 0.417 -4.233 1.00 80.06 86 LEU A C 1
ATOM 661 O O . LEU 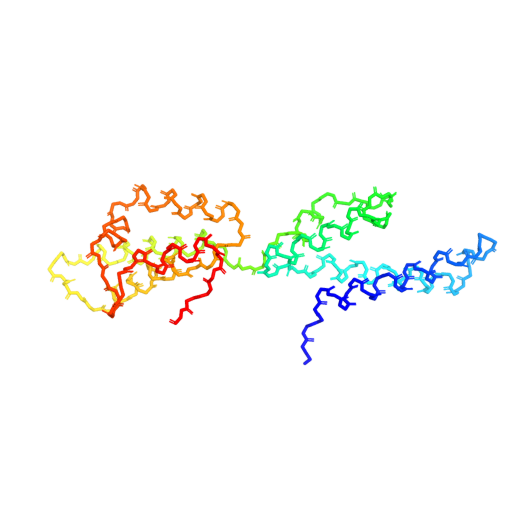A 1 86 ? 6.243 -0.567 -3.582 1.00 80.06 86 LEU A O 1
ATOM 665 N N . SER A 1 87 ? 6.234 1.660 -3.905 1.00 70.12 87 SER A N 1
ATOM 666 C CA . SER A 1 87 ? 5.373 1.985 -2.770 1.00 70.12 87 SER A CA 1
ATOM 667 C C . SER A 1 87 ? 3.891 1.901 -3.180 1.00 70.12 87 SER A C 1
ATOM 669 O O . SER A 1 87 ? 3.547 2.329 -4.286 1.00 70.12 87 SER A O 1
ATOM 671 N N . PRO A 1 88 ? 3.006 1.341 -2.337 1.00 63.66 88 PRO A N 1
ATOM 672 C CA . PRO A 1 88 ? 1.579 1.224 -2.645 1.00 63.66 88 PRO A CA 1
ATOM 673 C C . PRO A 1 88 ? 0.823 2.569 -2.576 1.00 63.66 88 PRO A C 1
ATOM 675 O O . PRO A 1 88 ? 1.236 3.473 -1.856 1.00 63.66 88 PRO A O 1
ATOM 678 N N . ASP A 1 89 ? -0.296 2.686 -3.311 1.00 58.00 89 ASP A N 1
ATOM 679 C CA . ASP A 1 89 ? -1.129 3.914 -3.457 1.00 58.00 89 ASP A CA 1
ATOM 680 C C . ASP A 1 89 ? -2.323 4.004 -2.492 1.00 58.00 89 ASP A C 1
ATOM 682 O O . ASP A 1 89 ? -3.258 4.780 -2.680 1.00 58.00 89 ASP A O 1
ATOM 686 N N . VAL A 1 90 ? -2.359 3.167 -1.461 1.00 54.81 90 VAL A N 1
ATOM 687 C CA . VAL A 1 90 ? -3.416 3.257 -0.449 1.00 54.81 90 VAL A CA 1
ATOM 688 C C . VAL A 1 90 ? -3.068 4.350 0.550 1.00 54.81 90 VAL A C 1
ATOM 690 O O . VAL A 1 90 ? -1.928 4.433 1.005 1.00 54.81 90 VAL A O 1
ATOM 693 N N . ALA A 1 91 ? -4.063 5.163 0.932 1.00 61.22 91 ALA A N 1
ATOM 694 C CA . ALA A 1 91 ? -3.980 5.974 2.141 1.00 61.22 91 ALA A CA 1
ATOM 695 C C . ALA A 1 91 ? -3.559 5.037 3.280 1.00 61.22 91 ALA A C 1
ATOM 697 O O . ALA A 1 91 ? -4.319 4.154 3.680 1.00 61.22 91 ALA A O 1
ATOM 698 N N . GLY A 1 92 ? -2.297 5.149 3.691 1.00 77.94 92 GLY A N 1
ATOM 699 C CA . GLY A 1 92 ? -1.675 4.159 4.555 1.00 77.94 92 GLY A CA 1
ATOM 700 C C . GLY A 1 92 ? -2.379 4.082 5.901 1.00 77.94 92 GLY A C 1
ATOM 701 O O . GLY A 1 92 ? -3.081 5.009 6.316 1.00 77.94 92 GLY A O 1
ATOM 702 N N . ILE A 1 93 ? -2.128 2.995 6.625 1.00 88.94 93 ILE A N 1
ATOM 703 C CA . ILE A 1 93 ? -2.651 2.781 7.979 1.00 88.94 93 ILE A CA 1
ATOM 704 C C . ILE A 1 93 ? -2.439 3.994 8.910 1.00 88.94 93 ILE A C 1
ATOM 706 O O . ILE A 1 93 ? -3.239 4.231 9.809 1.00 88.94 93 ILE A O 1
ATOM 710 N N . GLU A 1 94 ? -1.404 4.803 8.672 1.00 88.81 94 GLU A N 1
ATOM 711 C CA . GLU A 1 94 ? -1.123 6.037 9.413 1.00 88.81 94 GLU A CA 1
ATOM 712 C C . GLU A 1 94 ? -2.241 7.083 9.295 1.00 88.81 94 GLU A C 1
ATOM 714 O O . GLU A 1 94 ? -2.619 7.687 10.298 1.00 88.81 94 GLU A O 1
ATOM 719 N N . ALA A 1 95 ? -2.824 7.264 8.107 1.00 88.69 95 ALA A N 1
ATOM 720 C CA . ALA A 1 95 ? -3.922 8.208 7.898 1.00 88.69 95 ALA A CA 1
ATOM 721 C C . ALA A 1 95 ? -5.207 7.750 8.611 1.00 88.69 95 ALA A C 1
ATOM 723 O O . ALA A 1 95 ? -5.941 8.564 9.179 1.00 88.69 95 ALA A O 1
ATOM 724 N N . LEU A 1 96 ? -5.456 6.437 8.632 1.00 92.69 96 LEU A N 1
ATOM 725 C CA . LEU A 1 96 ? -6.576 5.852 9.370 1.00 92.69 96 LEU A CA 1
ATOM 726 C C . LEU A 1 96 ? -6.380 5.983 10.883 1.00 92.69 96 LEU A C 1
ATOM 728 O O . LEU A 1 96 ? -7.305 6.381 11.587 1.00 92.69 96 LEU A O 1
ATOM 732 N N . ILE A 1 97 ? -5.165 5.739 11.383 1.00 94.25 97 ILE A N 1
ATOM 733 C CA . ILE A 1 97 ? -4.823 5.955 12.796 1.00 94.25 97 ILE A CA 1
ATOM 734 C C . ILE A 1 97 ? -5.016 7.425 13.182 1.00 94.25 97 ILE A C 1
ATOM 736 O O . ILE A 1 97 ? -5.584 7.710 14.236 1.00 94.25 97 ILE A O 1
ATOM 740 N N . GLN A 1 98 ? -4.590 8.361 12.332 1.00 93.19 98 GLN A N 1
ATOM 741 C CA . GLN A 1 98 ? -4.785 9.788 12.574 1.00 93.19 98 GLN A CA 1
ATOM 742 C C . GLN A 1 98 ? -6.278 10.146 12.637 1.00 93.19 98 GLN A C 1
ATOM 744 O O . GLN A 1 98 ? -6.710 10.829 13.565 1.00 93.19 98 GLN A O 1
ATOM 749 N N . THR A 1 99 ? -7.085 9.599 11.723 1.00 94.12 99 THR A N 1
ATOM 750 C CA . THR A 1 99 ? -8.546 9.772 11.732 1.00 94.12 99 THR A CA 1
ATOM 751 C C . THR A 1 99 ? -9.157 9.216 13.018 1.00 94.12 99 THR A C 1
ATOM 753 O O . THR A 1 99 ? -9.947 9.899 13.668 1.00 94.12 99 THR A O 1
ATOM 756 N N . TYR A 1 100 ? -8.755 8.015 13.443 1.00 95.12 100 TYR A N 1
ATOM 757 C CA . TYR A 1 100 ? -9.183 7.433 14.715 1.00 95.12 100 TYR A CA 1
ATOM 758 C C . TYR A 1 100 ? -8.861 8.354 15.899 1.00 95.12 100 TYR A C 1
ATOM 760 O O . TYR A 1 100 ? -9.727 8.583 16.743 1.00 95.12 100 TYR A O 1
ATOM 768 N N . ILE A 1 101 ? -7.646 8.911 15.964 1.00 94.88 101 ILE A N 1
ATOM 769 C CA . ILE A 1 101 ? -7.229 9.805 17.054 1.00 94.88 101 ILE A CA 1
ATOM 770 C C . ILE A 1 101 ? -8.121 11.049 17.086 1.00 94.88 101 ILE A C 1
ATOM 772 O O . ILE A 1 101 ? -8.642 11.397 18.143 1.00 94.88 101 ILE A O 1
ATOM 776 N N . GLU A 1 102 ? -8.357 11.672 15.932 1.00 95.00 102 GLU A N 1
ATOM 777 C CA . GLU A 1 102 ? -9.206 12.860 15.818 1.00 95.00 102 GLU A CA 1
ATOM 778 C C . GLU A 1 102 ? -10.648 12.590 16.256 1.00 95.00 102 GLU A C 1
ATOM 780 O O . GLU A 1 102 ? -11.223 13.380 17.007 1.00 95.00 102 GLU A O 1
ATOM 785 N N . LYS A 1 103 ? -11.240 11.466 15.829 1.00 94.75 103 LYS A N 1
ATOM 786 C CA . LYS A 1 103 ? -12.611 11.103 16.221 1.00 94.75 103 LYS A CA 1
ATOM 787 C C . LYS A 1 103 ? -12.710 10.734 17.694 1.00 94.75 103 LYS A C 1
ATOM 789 O O . LYS A 1 103 ? -13.647 11.165 18.361 1.00 94.75 103 LYS A O 1
ATOM 794 N N . ARG A 1 104 ? -11.722 10.010 18.225 1.00 92.62 104 ARG A N 1
ATOM 795 C CA . ARG A 1 104 ? -11.630 9.694 19.653 1.00 92.62 104 ARG A CA 1
ATOM 796 C C . ARG A 1 104 ? -11.571 10.960 20.494 1.00 92.62 104 ARG A C 1
ATOM 798 O O . ARG A 1 104 ? -12.258 11.053 21.506 1.00 92.62 104 ARG A O 1
ATOM 805 N N . ASP A 1 105 ? -10.727 11.910 20.110 1.00 92.69 105 ASP A N 1
ATOM 806 C CA . ASP A 1 105 ? -10.523 13.135 20.876 1.00 92.69 105 ASP A CA 1
ATOM 807 C C . ASP A 1 105 ? -11.758 14.044 20.793 1.00 92.69 105 ASP A C 1
ATOM 809 O O . ASP A 1 105 ? -12.147 14.625 21.805 1.00 92.69 105 ASP A O 1
ATOM 813 N N . ALA A 1 106 ? -12.444 14.079 19.644 1.00 91.50 106 ALA A N 1
ATOM 814 C CA . ALA A 1 106 ? -13.742 14.737 19.506 1.00 91.50 106 ALA A CA 1
ATOM 815 C C . ALA A 1 106 ? -14.818 14.101 20.404 1.00 91.50 106 ALA A C 1
ATOM 817 O O . ALA A 1 106 ? -15.517 14.822 21.111 1.00 91.50 106 ALA A O 1
ATOM 818 N N . TYR A 1 107 ? -14.911 12.767 20.436 1.00 89.56 107 TYR A N 1
ATOM 819 C CA . TYR A 1 107 ? -15.828 12.053 21.329 1.00 89.56 107 TYR A CA 1
ATOM 820 C C . TYR A 1 107 ? -15.500 12.307 22.809 1.00 89.56 107 TYR A C 1
ATOM 822 O O . TYR A 1 107 ? -16.385 12.613 23.597 1.00 89.56 107 TYR A O 1
ATOM 830 N N . ARG A 1 108 ? -14.220 12.259 23.195 1.00 87.38 108 ARG A N 1
ATOM 831 C CA . ARG A 1 108 ? -13.772 12.499 24.581 1.00 87.38 108 ARG A CA 1
ATOM 832 C C . ARG A 1 108 ? -13.947 13.938 25.057 1.00 87.38 108 ARG A C 1
ATOM 834 O O . ARG A 1 108 ? -13.897 14.174 26.261 1.00 87.38 108 ARG A O 1
ATOM 841 N N . ALA A 1 109 ? -14.090 14.891 24.140 1.00 89.12 109 ALA A N 1
ATOM 842 C CA . ALA A 1 109 ? -14.419 16.270 24.479 1.00 89.12 109 ALA A CA 1
ATOM 843 C C . ALA A 1 109 ? -15.898 16.443 24.873 1.00 89.12 109 ALA A C 1
ATOM 845 O O . ALA A 1 109 ? -16.258 17.492 25.409 1.00 89.12 109 ALA A O 1
ATOM 846 N N . LEU A 1 110 ? -16.743 15.439 24.609 1.00 85.69 110 LEU A N 1
ATOM 847 C CA . LEU A 1 110 ? -18.133 15.406 25.052 1.00 85.69 110 LEU A CA 1
ATOM 848 C C . LEU A 1 110 ? -18.240 14.994 26.527 1.00 85.69 110 LEU A C 1
ATOM 850 O O . LEU A 1 110 ? -17.288 14.507 27.138 1.00 85.69 110 LEU A O 1
ATOM 854 N N . ASP A 1 111 ? -19.420 15.224 27.102 1.00 70.81 111 ASP A N 1
ATOM 855 C CA . ASP A 1 111 ? -19.744 14.836 28.475 1.00 70.81 111 ASP A CA 1
ATOM 856 C C . ASP A 1 111 ? -19.527 13.315 28.667 1.00 70.81 111 ASP A C 1
ATOM 858 O O . ASP A 1 111 ? -19.980 12.539 27.824 1.00 70.81 111 ASP A O 1
ATOM 862 N N . PRO A 1 112 ? -18.843 12.856 29.734 1.00 64.81 112 PRO A N 1
ATOM 863 C CA . PRO A 1 112 ? -18.629 11.431 30.006 1.00 64.81 112 PRO A CA 1
ATOM 864 C C . PRO A 1 112 ? -19.916 10.596 30.128 1.00 64.81 112 PRO A C 1
ATOM 866 O O . PRO A 1 112 ? -19.839 9.373 30.011 1.00 64.81 112 PRO A O 1
ATOM 869 N N . ASP A 1 113 ? -21.080 11.224 30.320 1.00 66.75 113 ASP A N 1
ATOM 870 C CA . ASP A 1 113 ? -22.382 10.547 30.308 1.00 66.75 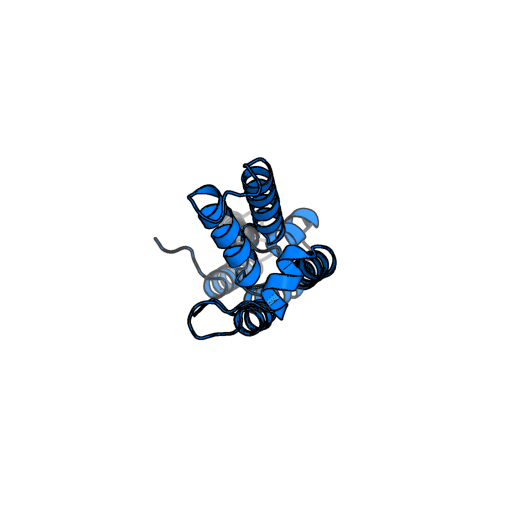113 ASP A CA 1
ATOM 871 C C . ASP A 1 113 ? -22.975 10.372 28.888 1.00 66.75 113 ASP A C 1
ATOM 873 O O . ASP A 1 113 ? -24.007 9.710 28.719 1.00 66.75 113 ASP A O 1
ATOM 877 N N . CYS A 1 114 ? -22.334 10.914 27.842 1.00 62.50 114 CYS A N 1
ATOM 878 C CA . CYS A 1 114 ? -22.719 10.723 26.441 1.00 62.50 114 CYS A CA 1
ATOM 879 C C . CYS A 1 114 ? -22.343 9.320 25.939 1.00 62.50 114 CYS A C 1
ATOM 881 O O . CYS A 1 114 ? -21.436 9.143 25.131 1.00 62.50 114 CYS A O 1
ATOM 883 N N . ASN A 1 115 ? -23.082 8.303 26.381 1.00 64.94 115 ASN A N 1
ATOM 884 C CA . ASN A 1 115 ? -23.042 6.986 25.754 1.00 64.94 115 ASN A CA 1
ATOM 885 C C . ASN A 1 115 ? -23.842 7.010 24.438 1.00 64.94 115 ASN A C 1
ATOM 887 O O . ASN A 1 115 ? -25.074 6.986 24.452 1.00 64.94 115 ASN A O 1
ATOM 891 N N . GLY A 1 116 ? -23.133 7.033 23.306 1.00 74.19 116 GLY A N 1
ATOM 892 C CA . GLY A 1 116 ? -23.704 6.980 21.953 1.00 74.19 116 GLY A CA 1
ATOM 893 C C . GLY A 1 116 ? -23.820 8.337 21.246 1.00 74.19 116 GLY A C 1
ATOM 894 O O . GLY A 1 116 ? -23.453 9.376 21.788 1.00 74.19 116 GLY A O 1
ATOM 895 N N . GLY A 1 117 ? -24.329 8.321 20.010 1.00 84.56 117 GLY A N 1
ATOM 896 C CA . GLY A 1 117 ? -24.505 9.511 19.168 1.00 84.56 117 GLY A CA 1
ATOM 897 C C . GLY A 1 117 ? -23.501 9.609 18.011 1.00 84.56 117 GLY A C 1
ATOM 898 O O . GLY A 1 117 ? -22.636 8.745 17.873 1.00 84.56 117 GLY A O 1
ATOM 899 N N . PRO A 1 118 ? -23.596 10.657 17.171 1.00 89.12 118 PRO A N 1
ATOM 900 C CA . PRO A 1 118 ? -22.825 10.759 15.929 1.00 89.12 118 PRO A CA 1
ATOM 901 C C . PRO A 1 118 ? -21.306 10.716 16.124 1.00 89.12 118 PRO A C 1
ATOM 903 O O . PRO A 1 118 ? -20.591 10.157 15.298 1.00 89.12 118 PRO A O 1
ATOM 906 N N . GLU A 1 119 ? -20.797 11.297 17.208 1.00 89.56 119 GLU A N 1
ATOM 907 C CA . GLU A 1 119 ? -19.371 11.307 17.528 1.00 89.56 119 GLU A CA 1
ATOM 908 C C . GLU A 1 119 ? -18.881 9.937 18.006 1.00 89.56 119 GLU A C 1
ATOM 910 O O . GLU A 1 119 ? -17.777 9.530 17.642 1.00 89.56 119 GLU A O 1
ATOM 915 N N . TRP A 1 120 ? -19.708 9.203 18.760 1.00 89.12 120 TRP A N 1
ATOM 916 C CA . TRP A 1 120 ? -19.441 7.806 19.108 1.00 89.12 120 TRP A CA 1
ATOM 917 C C . TRP A 1 120 ? -19.447 6.921 17.858 1.00 89.12 120 TRP A C 1
ATOM 919 O O . TRP A 1 120 ? -18.517 6.143 17.657 1.00 89.12 120 TRP A O 1
ATOM 929 N N . ASP A 1 121 ? -20.439 7.089 16.982 1.00 90.19 121 ASP A N 1
ATOM 930 C CA . ASP A 1 121 ? -20.544 6.335 15.731 1.00 90.19 121 ASP A CA 1
ATOM 931 C C . ASP A 1 121 ? -19.350 6.625 14.809 1.00 90.19 121 ASP A C 1
ATOM 933 O O . ASP A 1 121 ? -18.771 5.709 14.227 1.00 90.19 121 ASP A O 1
ATOM 937 N N . ALA A 1 122 ? -18.928 7.890 14.712 1.00 92.69 122 ALA A N 1
ATOM 938 C CA . ALA A 1 122 ? -17.757 8.285 13.934 1.00 92.69 122 ALA A CA 1
ATOM 939 C C . ALA A 1 122 ? -16.450 7.735 14.524 1.00 92.69 122 ALA A C 1
ATOM 941 O O . ALA A 1 122 ? -15.553 7.350 13.774 1.00 92.69 122 ALA A O 1
ATOM 942 N N . TYR A 1 123 ? -16.334 7.698 15.852 1.00 93.12 123 TYR A N 1
ATOM 943 C CA . TYR A 1 123 ? -15.202 7.086 16.536 1.00 93.12 123 TYR A CA 1
ATOM 944 C C . TYR A 1 123 ? -15.146 5.573 16.291 1.00 93.12 123 TYR A C 1
ATOM 946 O O . TYR A 1 123 ? -14.108 5.071 15.861 1.00 93.12 123 TYR A O 1
ATOM 954 N N . GLY A 1 124 ? -16.266 4.869 16.470 1.00 91.69 124 GLY A N 1
ATOM 955 C CA . GLY A 1 124 ? -16.370 3.433 16.208 1.00 91.69 124 GLY A CA 1
ATOM 956 C C . GLY A 1 124 ? -16.119 3.075 14.741 1.00 91.69 124 GLY A C 1
ATOM 957 O O . GLY A 1 124 ? -15.436 2.093 14.461 1.00 91.69 124 GLY A O 1
ATOM 958 N N . ALA A 1 125 ? -16.594 3.893 13.797 1.00 92.50 125 ALA A N 1
ATOM 959 C CA . ALA A 1 125 ? -16.307 3.714 12.374 1.00 92.50 125 ALA A CA 1
ATOM 960 C C . ALA A 1 125 ? -14.808 3.868 12.069 1.00 92.50 125 ALA A C 1
ATOM 962 O O . ALA A 1 125 ? -14.223 3.005 11.422 1.00 92.50 125 ALA A O 1
ATOM 963 N N . ALA A 1 126 ? -14.163 4.914 12.598 1.00 94.88 126 ALA A N 1
ATOM 964 C CA . ALA A 1 126 ? -12.730 5.118 12.401 1.00 94.88 126 ALA A CA 1
ATOM 965 C C . ALA A 1 126 ? -11.888 4.000 13.043 1.00 94.88 126 ALA A C 1
ATOM 967 O O . ALA A 1 126 ? -10.873 3.588 12.487 1.00 94.88 126 ALA A O 1
ATOM 968 N N . GLU A 1 127 ? -12.303 3.480 14.200 1.00 94.81 127 GLU A N 1
ATOM 969 C CA . GLU A 1 127 ? -11.670 2.309 14.815 1.00 94.81 127 GLU A CA 1
ATOM 970 C C . GLU A 1 127 ? -11.827 1.062 13.944 1.00 94.81 127 GLU A C 1
ATOM 972 O O . GLU A 1 127 ? -10.849 0.352 13.694 1.00 94.81 127 GLU A O 1
ATOM 977 N N . HIS A 1 128 ? -13.037 0.825 13.436 1.00 93.31 128 HIS A N 1
ATOM 978 C CA . HIS A 1 128 ? -13.320 -0.287 12.541 1.00 93.31 128 HIS A CA 1
ATOM 979 C C . HIS A 1 128 ? -12.447 -0.239 11.284 1.00 93.31 128 HIS A C 1
ATOM 981 O O . HIS A 1 128 ? -11.846 -1.255 10.938 1.00 93.31 128 HIS A O 1
ATOM 987 N N . ASP A 1 129 ? -12.288 0.932 10.665 1.00 93.69 129 ASP A N 1
ATOM 988 C CA . ASP A 1 129 ? -11.441 1.112 9.482 1.00 93.69 129 ASP A CA 1
ATOM 989 C C . ASP A 1 129 ? -9.982 0.702 9.753 1.00 93.69 129 ASP A C 1
ATOM 991 O O . ASP A 1 129 ? -9.371 -0.006 8.949 1.00 93.69 129 ASP A O 1
ATOM 995 N N . VAL A 1 130 ? -9.423 1.064 10.916 1.00 94.69 130 VAL A N 1
ATOM 996 C CA . VAL A 1 130 ? -8.067 0.648 11.324 1.00 94.69 130 VAL A CA 1
ATOM 997 C C . VAL A 1 130 ? -7.994 -0.873 11.536 1.00 94.69 130 VAL A C 1
ATOM 999 O O . VAL A 1 130 ? -7.018 -1.515 11.124 1.00 94.69 130 VAL A O 1
ATOM 1002 N N . ILE A 1 131 ? -9.021 -1.470 12.153 1.00 94.50 131 ILE A N 1
ATOM 1003 C CA . ILE A 1 131 ? -9.108 -2.920 12.392 1.00 94.50 131 ILE A CA 1
ATOM 1004 C C . ILE A 1 131 ? -9.083 -3.682 11.068 1.00 94.50 131 ILE A C 1
ATOM 1006 O O . ILE A 1 131 ? -8.283 -4.609 10.917 1.00 94.50 131 ILE A O 1
ATOM 1010 N N . VAL A 1 132 ? -9.913 -3.283 10.105 1.00 92.88 132 VAL A N 1
ATOM 1011 C CA . VAL A 1 132 ? -10.120 -4.031 8.857 1.00 92.88 132 VAL A CA 1
ATOM 1012 C C . VAL A 1 132 ? -9.168 -3.648 7.728 1.00 92.88 132 VAL A C 1
ATOM 1014 O O . VAL A 1 132 ? -9.147 -4.337 6.712 1.00 92.88 132 VAL A O 1
ATOM 1017 N N . PHE A 1 133 ? -8.355 -2.599 7.893 1.00 92.19 133 PHE A N 1
ATOM 1018 C CA . PHE A 1 133 ? -7.404 -2.162 6.868 1.00 92.19 133 PHE A CA 1
ATOM 1019 C C . PHE A 1 133 ? -6.462 -3.300 6.434 1.00 92.19 133 PHE A C 1
ATOM 1021 O O . PHE A 1 133 ? -5.652 -3.741 7.253 1.00 92.19 133 PHE A O 1
ATOM 1028 N N . PRO A 1 134 ? -6.496 -3.774 5.180 1.00 90.81 134 PRO A N 1
ATOM 1029 C CA . PRO A 1 134 ? -5.614 -4.847 4.740 1.00 90.81 134 PRO A CA 1
ATOM 1030 C C . PRO A 1 134 ? -4.161 -4.355 4.737 1.00 90.81 134 PRO A C 1
ATOM 1032 O O . PRO A 1 134 ? -3.787 -3.485 3.956 1.00 90.81 134 PRO A O 1
ATOM 1035 N N . CYS A 1 135 ? -3.329 -4.902 5.621 1.00 85.69 135 CYS A N 1
ATOM 1036 C CA . CYS A 1 135 ? -1.908 -4.592 5.667 1.00 85.69 135 CYS A CA 1
ATOM 1037 C C . CYS A 1 135 ? -1.232 -5.130 4.403 1.00 85.69 135 CYS A C 1
ATOM 1039 O O . CYS A 1 135 ? -1.227 -6.333 4.151 1.00 85.69 135 CYS A O 1
ATOM 1041 N N . THR A 1 136 ? -0.631 -4.231 3.628 1.00 81.88 136 THR A N 1
ATOM 1042 C CA . THR A 1 136 ? 0.071 -4.570 2.380 1.00 81.88 136 THR A CA 1
ATOM 1043 C C . THR A 1 136 ? 1.582 -4.493 2.538 1.00 81.88 136 THR A C 1
ATOM 1045 O O . THR A 1 136 ? 2.312 -4.890 1.641 1.00 81.88 136 THR A O 1
ATOM 1048 N N . THR A 1 137 ? 2.084 -4.011 3.676 1.00 75.44 137 THR A N 1
ATOM 1049 C CA . THR A 1 137 ? 3.517 -3.935 3.966 1.00 75.44 137 THR A CA 1
ATOM 1050 C C . THR A 1 137 ? 3.828 -4.389 5.394 1.00 75.44 137 THR A C 1
ATOM 1052 O O . THR A 1 137 ? 2.977 -4.352 6.285 1.00 75.44 137 THR A O 1
ATOM 1055 N N . LEU A 1 138 ? 5.081 -4.785 5.654 1.00 71.50 138 LEU A N 1
ATOM 1056 C CA . LEU A 1 138 ? 5.540 -5.046 7.026 1.00 71.50 138 LEU A CA 1
ATOM 1057 C C . LEU A 1 138 ? 5.448 -3.784 7.899 1.00 71.50 138 LEU A C 1
ATOM 1059 O O . LEU A 1 138 ? 5.164 -3.886 9.091 1.00 71.50 138 LEU A O 1
ATOM 1063 N N . ALA A 1 139 ? 5.660 -2.607 7.304 1.00 78.38 139 ALA A N 1
ATOM 1064 C CA . ALA A 1 139 ? 5.483 -1.332 7.986 1.00 78.38 139 ALA A CA 1
ATOM 1065 C C . ALA A 1 139 ? 4.025 -1.144 8.433 1.00 78.38 139 ALA A C 1
ATOM 1067 O O . ALA A 1 139 ? 3.802 -0.745 9.573 1.00 78.38 139 ALA A O 1
ATOM 1068 N N . ASP A 1 140 ? 3.041 -1.529 7.611 1.00 86.12 140 ASP A N 1
ATOM 1069 C CA . ASP A 1 140 ? 1.627 -1.485 7.999 1.00 86.12 140 ASP A CA 1
ATOM 1070 C C . ASP A 1 140 ? 1.358 -2.377 9.211 1.00 86.12 140 ASP A C 1
ATOM 1072 O O . ASP A 1 140 ? 0.718 -1.945 10.169 1.00 86.12 140 ASP A O 1
ATOM 1076 N N . VAL A 1 141 ? 1.875 -3.611 9.187 1.00 81.31 141 VAL A N 1
ATOM 1077 C CA . VAL A 1 141 ? 1.727 -4.572 10.291 1.00 81.31 141 VAL A CA 1
ATOM 1078 C C . VAL A 1 141 ? 2.348 -4.017 11.570 1.00 81.31 141 VAL A C 1
ATOM 1080 O O . VAL A 1 141 ? 1.712 -4.038 12.620 1.00 81.31 141 VAL A O 1
ATOM 1083 N N . GLN A 1 142 ? 3.574 -3.494 11.495 1.00 76.06 142 GLN A N 1
ATOM 1084 C CA . GLN A 1 142 ? 4.279 -2.929 12.647 1.00 76.06 142 GLN A CA 1
ATOM 1085 C C . GLN A 1 142 ? 3.573 -1.688 13.193 1.00 76.06 142 GLN A C 1
ATOM 1087 O O . GLN A 1 142 ? 3.385 -1.578 14.404 1.00 76.06 142 GLN A O 1
ATOM 1092 N N . THR A 1 143 ? 3.153 -0.773 12.320 1.00 86.88 143 THR A N 1
ATOM 1093 C CA . THR A 1 143 ? 2.439 0.447 12.702 1.00 86.88 143 THR A CA 1
ATOM 1094 C C . THR A 1 143 ? 1.091 0.119 13.328 1.00 86.88 143 THR A C 1
ATOM 1096 O O . THR A 1 143 ? 0.797 0.630 14.410 1.00 86.88 143 THR A O 1
ATOM 1099 N N . LYS A 1 144 ? 0.315 -0.791 12.726 1.00 93.31 144 LYS A N 1
ATOM 1100 C CA . LYS A 1 144 ? -0.956 -1.254 13.287 1.00 93.31 144 LYS A CA 1
ATOM 1101 C C . LYS A 1 144 ? -0.751 -1.942 14.637 1.00 93.31 144 LYS A C 1
ATOM 1103 O O . LYS A 1 144 ? -1.389 -1.565 15.613 1.00 93.31 144 LYS A O 1
ATOM 1108 N N . ALA A 1 145 ? 0.154 -2.917 14.722 1.00 84.25 145 ALA A N 1
ATOM 1109 C CA . ALA A 1 145 ? 0.410 -3.652 15.960 1.00 84.25 145 ALA A CA 1
ATOM 1110 C C . ALA A 1 145 ? 0.860 -2.720 17.092 1.00 84.25 145 ALA A C 1
ATOM 1112 O O . ALA A 1 145 ? 0.323 -2.793 18.195 1.00 84.25 145 ALA A O 1
ATOM 1113 N N . ARG A 1 146 ? 1.796 -1.803 16.812 1.00 84.69 146 ARG A N 1
ATOM 1114 C CA . ARG A 1 146 ? 2.244 -0.788 17.772 1.00 84.69 146 ARG A CA 1
ATOM 1115 C C . ARG A 1 146 ? 1.082 0.075 18.252 1.00 84.69 146 ARG A C 1
ATOM 1117 O O . ARG A 1 146 ? 0.916 0.229 19.456 1.00 84.69 146 ARG A O 1
ATOM 1124 N N . PHE A 1 147 ? 0.250 0.568 17.334 1.00 93.75 147 PHE A N 1
ATOM 1125 C CA . PHE A 1 147 ? -0.926 1.361 17.684 1.00 93.75 147 PHE A CA 1
ATOM 1126 C C . PHE A 1 147 ? -1.865 0.613 18.643 1.00 93.75 147 PHE A C 1
ATOM 1128 O O . PHE A 1 147 ? -2.222 1.167 19.680 1.00 93.75 147 PHE A O 1
ATOM 1135 N N . PHE A 1 148 ? -2.211 -0.648 18.360 1.00 92.69 148 PHE A N 1
ATOM 1136 C CA . PHE A 1 148 ? -3.078 -1.432 19.249 1.00 92.69 148 PHE A CA 1
ATOM 1137 C C . PHE A 1 148 ? -2.417 -1.783 20.584 1.00 92.69 148 PHE A C 1
ATOM 1139 O O . PHE A 1 148 ? -3.113 -1.859 21.583 1.00 92.69 148 PHE A O 1
ATOM 1146 N N . ILE A 1 149 ? -1.099 -1.981 20.642 1.00 85.25 149 ILE A N 1
ATOM 1147 C CA . ILE A 1 149 ? -0.394 -2.254 21.907 1.00 85.25 149 ILE A CA 1
ATOM 1148 C C . ILE A 1 149 ? -0.331 -0.998 22.791 1.00 85.25 149 ILE A C 1
ATOM 1150 O O . ILE A 1 149 ? -0.481 -1.087 24.009 1.00 85.25 149 ILE A O 1
ATOM 1154 N N . GLU A 1 150 ? -0.100 0.171 22.195 1.00 87.94 150 GLU A N 1
ATOM 1155 C CA . GLU A 1 150 ? 0.088 1.434 22.919 1.00 87.94 150 GLU A CA 1
ATOM 1156 C C . GLU A 1 150 ? -1.239 2.133 23.260 1.00 87.94 150 GLU A C 1
ATOM 1158 O O . GLU A 1 150 ? -1.302 2.945 24.186 1.00 87.94 150 GLU A O 1
ATOM 1163 N N . ASN A 1 151 ? -2.321 1.820 22.542 1.00 90.56 151 ASN A N 1
ATOM 1164 C CA . ASN A 1 151 ? -3.631 2.424 22.743 1.00 90.56 151 ASN A CA 1
ATOM 1165 C C . ASN A 1 151 ? -4.564 1.497 23.527 1.00 90.56 151 ASN A C 1
ATOM 1167 O O . ASN A 1 151 ? -5.190 0.606 22.962 1.00 90.56 151 ASN A O 1
ATOM 1171 N N . ALA A 1 152 ? -4.721 1.760 24.827 1.00 88.69 152 ALA A N 1
ATOM 1172 C CA . ALA A 1 152 ? -5.533 0.922 25.710 1.00 88.69 152 ALA A CA 1
ATOM 1173 C C . ALA A 1 152 ? -6.995 0.746 25.254 1.00 88.69 152 ALA A C 1
ATOM 1175 O O . ALA A 1 152 ? -7.554 -0.318 25.482 1.00 88.69 152 ALA A O 1
ATOM 1176 N N . SER A 1 153 ? -7.604 1.752 24.609 1.00 88.00 153 SER A N 1
ATOM 1177 C CA . SER A 1 153 ? -8.987 1.639 24.117 1.00 88.00 153 SER A CA 1
ATOM 1178 C C . SER A 1 153 ? -9.067 0.702 22.917 1.00 88.00 153 SER A C 1
ATOM 1180 O O . SER A 1 153 ? -9.863 -0.225 22.931 1.00 88.00 153 SER A O 1
ATOM 1182 N N . ALA A 1 154 ? -8.196 0.898 21.924 1.00 89.94 154 ALA A N 1
ATOM 1183 C CA . ALA A 1 154 ? -8.155 0.039 20.745 1.00 89.94 154 ALA A CA 1
ATOM 1184 C C . ALA A 1 154 ? -7.775 -1.405 21.122 1.00 89.94 154 ALA A C 1
ATOM 1186 O O . ALA A 1 154 ? -8.342 -2.366 20.601 1.00 89.94 154 ALA A O 1
ATOM 1187 N N . TYR A 1 155 ? -6.843 -1.561 22.072 1.00 90.94 155 TYR A N 1
ATOM 1188 C CA . TYR A 1 155 ? -6.484 -2.856 22.647 1.00 90.94 155 TYR A CA 1
ATOM 1189 C C . TYR A 1 155 ? -7.678 -3.549 23.307 1.00 90.94 155 TYR A C 1
ATOM 1191 O O . TYR A 1 155 ? -7.867 -4.754 23.149 1.00 90.94 155 TYR A O 1
ATOM 1199 N N . ASP A 1 156 ? -8.478 -2.797 24.064 1.00 89.50 156 ASP A N 1
ATOM 1200 C CA . ASP A 1 156 ? -9.667 -3.323 24.726 1.00 89.50 156 ASP A CA 1
ATOM 1201 C C . ASP A 1 156 ? -10.701 -3.800 23.700 1.00 89.50 156 ASP A C 1
ATOM 1203 O O . ASP A 1 156 ? -11.223 -4.907 23.832 1.00 89.50 156 ASP A O 1
ATOM 1207 N N . THR A 1 157 ? -10.888 -3.049 22.611 1.00 90.81 157 THR A N 1
ATOM 1208 C CA . THR A 1 157 ? -11.778 -3.425 21.507 1.00 90.81 157 THR A CA 1
ATOM 1209 C C . THR A 1 157 ? -11.407 -4.774 20.892 1.00 90.81 157 THR A C 1
ATOM 1211 O O . THR A 1 157 ? -12.265 -5.647 20.762 1.00 90.81 157 THR A O 1
ATOM 1214 N N . ILE A 1 158 ? -10.137 -5.002 20.541 1.00 91.56 158 ILE A N 1
ATOM 1215 C CA . ILE A 1 158 ? -9.723 -6.298 19.965 1.00 91.56 158 ILE A CA 1
ATOM 1216 C C . ILE A 1 158 ? -9.767 -7.442 20.983 1.00 91.56 158 ILE A C 1
ATOM 1218 O O . ILE A 1 158 ? -9.853 -8.603 20.591 1.00 91.56 158 ILE A O 1
ATOM 1222 N N . ARG A 1 159 ? -9.694 -7.132 22.281 1.00 89.44 159 ARG A N 1
ATOM 1223 C CA . ARG A 1 159 ? -9.681 -8.125 23.357 1.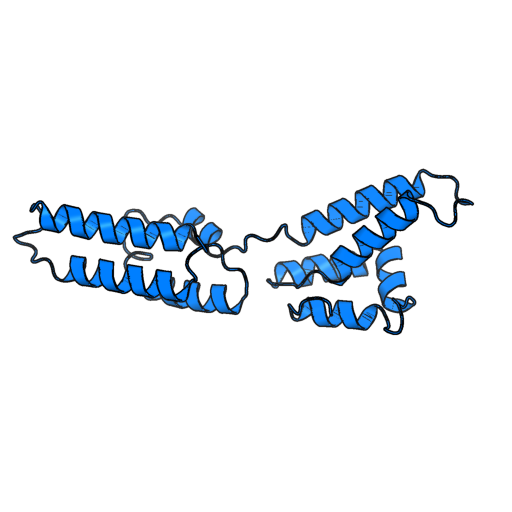00 89.44 159 ARG A CA 1
ATOM 1224 C C . ARG A 1 159 ? -11.083 -8.562 23.776 1.00 89.44 159 ARG A C 1
ATOM 1226 O O . ARG A 1 159 ? -11.261 -9.730 24.111 1.00 89.44 159 ARG A O 1
ATOM 1233 N N . ASN A 1 160 ? -12.028 -7.627 23.833 1.00 88.44 160 ASN A N 1
ATOM 1234 C CA . ASN A 1 160 ? -13.289 -7.807 24.552 1.00 88.44 160 ASN A CA 1
ATOM 1235 C C . ASN A 1 160 ? -14.538 -7.508 23.710 1.00 88.44 160 ASN A C 1
ATOM 1237 O O . ASN A 1 160 ? -15.636 -7.870 24.134 1.00 88.44 160 ASN A O 1
ATOM 1241 N N . CYS A 1 161 ? -14.408 -6.867 22.544 1.00 87.19 161 CYS A N 1
ATOM 1242 C CA . CYS A 1 161 ? -15.561 -6.504 21.722 1.00 87.19 161 CYS A CA 1
ATOM 1243 C C . CYS A 1 161 ? -15.849 -7.532 20.620 1.00 87.19 161 CYS A C 1
ATOM 1245 O O . CYS A 1 161 ? -14.999 -8.314 20.186 1.00 87.19 161 CYS A O 1
ATOM 1247 N N . SER A 1 162 ? -17.089 -7.506 20.141 1.00 85.69 162 SER A N 1
ATOM 1248 C CA . SER A 1 162 ? -17.539 -8.250 18.967 1.00 85.69 162 SER A CA 1
ATOM 1249 C C . SER A 1 162 ? -18.283 -7.301 18.036 1.00 85.69 162 SER A C 1
ATOM 1251 O O . SER A 1 162 ? -19.004 -6.418 18.503 1.00 85.69 162 SER A O 1
ATOM 1253 N N . SER A 1 163 ? -18.125 -7.490 16.728 1.00 75.19 163 SER A N 1
ATOM 1254 C CA . SER A 1 163 ? -18.903 -6.789 15.709 1.00 75.19 163 SER A CA 1
ATOM 1255 C C . SER A 1 163 ? -19.859 -7.784 15.057 1.00 75.19 163 SER A C 1
ATOM 1257 O O . SER A 1 163 ? -19.446 -8.738 14.397 1.00 75.19 163 SER A O 1
ATOM 1259 N N . GLY A 1 164 ? -21.160 -7.617 15.301 1.00 78.50 164 GLY A N 1
ATOM 1260 C CA . GLY A 1 164 ? -22.163 -8.603 14.899 1.00 78.50 164 GLY A CA 1
ATOM 1261 C C . GLY A 1 164 ? -21.959 -9.947 15.608 1.00 78.50 164 GLY A C 1
ATOM 1262 O O . GLY A 1 164 ? -22.035 -10.018 16.831 1.00 78.50 164 GLY A O 1
ATOM 1263 N N . ASN A 1 165 ? -21.714 -11.008 14.834 1.00 79.81 165 ASN A N 1
ATOM 1264 C CA . ASN A 1 165 ? -21.518 -12.374 15.344 1.00 79.81 165 ASN A CA 1
ATOM 1265 C C . ASN A 1 165 ? -20.037 -12.790 15.420 1.00 79.81 165 ASN A C 1
ATOM 1267 O O . ASN A 1 165 ? -19.753 -13.971 15.620 1.00 79.81 165 ASN A O 1
ATOM 1271 N N . GLU A 1 166 ? -19.102 -11.861 15.211 1.00 82.62 166 GLU A N 1
ATOM 1272 C CA . GLU A 1 166 ? -17.672 -12.157 15.120 1.00 82.62 166 GLU A CA 1
ATOM 1273 C C . GLU A 1 166 ? -16.870 -11.332 16.132 1.00 82.62 166 GLU A C 1
ATOM 1275 O O . GLU A 1 166 ? -17.080 -10.128 16.295 1.00 82.62 166 GLU A O 1
ATOM 1280 N N . GLU A 1 167 ? -15.947 -11.990 16.836 1.00 88.94 167 GLU A N 1
ATOM 1281 C CA . GLU A 1 167 ? -14.995 -11.317 17.720 1.00 88.94 167 GLU A CA 1
ATOM 1282 C C . GLU A 1 167 ? -14.098 -10.398 16.894 1.00 88.94 167 GLU A C 1
ATOM 1284 O O . GLU A 1 167 ? -13.518 -10.835 15.900 1.00 88.94 167 GLU A O 1
ATOM 1289 N N . THR A 1 168 ? -13.923 -9.149 17.326 1.00 90.56 168 THR A N 1
ATOM 1290 C CA . THR A 1 168 ? -13.161 -8.132 16.581 1.00 90.56 168 THR A CA 1
ATOM 1291 C C . THR A 1 168 ? -11.696 -8.530 16.348 1.00 90.56 168 THR A C 1
ATOM 1293 O O . THR A 1 168 ? -11.050 -8.058 15.410 1.00 90.56 168 THR A O 1
ATOM 1296 N N . LEU A 1 169 ? -11.178 -9.462 17.155 1.00 91.88 169 LEU A N 1
ATOM 1297 C CA . LEU A 1 169 ? -9.875 -10.091 16.965 1.00 91.88 169 LEU A CA 1
ATOM 1298 C C . LEU A 1 169 ? -9.735 -10.770 15.594 1.00 91.88 169 LEU A C 1
ATOM 1300 O O . LEU A 1 169 ? -8.669 -10.715 14.986 1.00 91.88 169 LEU A O 1
ATOM 1304 N N . TYR A 1 170 ? -10.783 -11.415 15.088 1.00 91.62 170 TYR A N 1
ATOM 1305 C CA . TYR A 1 170 ? -10.698 -12.172 13.843 1.00 91.62 170 TYR A CA 1
ATOM 1306 C C . TYR A 1 170 ? -10.501 -11.289 12.596 1.00 91.62 170 TYR A C 1
ATOM 1308 O O . TYR A 1 170 ? -9.524 -11.524 11.875 1.00 91.62 170 TYR A O 1
ATOM 1316 N N . PRO A 1 171 ? -11.318 -10.247 12.332 1.00 91.44 171 PRO A N 1
ATOM 1317 C CA . PRO A 1 171 ? -11.056 -9.328 11.227 1.00 91.44 171 PRO A CA 1
ATOM 1318 C C . PRO A 1 171 ? -9.729 -8.576 11.401 1.00 91.44 171 PRO A C 1
ATOM 1320 O O . PRO A 1 171 ? -9.041 -8.350 10.407 1.00 91.44 171 PRO A O 1
ATOM 1323 N N . PHE A 1 172 ? -9.305 -8.275 12.637 1.00 93.44 172 PHE A N 1
ATOM 1324 C CA . PHE A 1 172 ? -7.965 -7.741 12.900 1.00 93.44 172 PHE A CA 1
ATOM 1325 C C . PHE A 1 172 ? -6.863 -8.695 12.411 1.00 93.44 172 PHE A C 1
ATOM 1327 O O . PHE A 1 172 ? -5.991 -8.293 11.647 1.00 93.44 172 PHE A O 1
ATOM 1334 N N . LEU A 1 173 ? -6.901 -9.974 12.799 1.00 91.12 173 LEU A N 1
ATOM 1335 C CA . LEU A 1 173 ? -5.886 -10.954 12.394 1.00 91.12 173 LEU A CA 1
ATOM 1336 C C . LEU A 1 173 ? -5.866 -11.180 10.878 1.00 91.12 173 LEU A C 1
ATOM 1338 O O . LEU A 1 173 ? -4.795 -11.335 10.297 1.00 91.12 173 LEU A O 1
ATOM 1342 N N . ARG A 1 174 ? -7.031 -11.173 10.226 1.00 90.50 174 ARG A N 1
ATOM 1343 C CA . ARG A 1 174 ? -7.133 -11.313 8.766 1.00 90.50 174 ARG A CA 1
ATOM 1344 C C . ARG A 1 174 ? -6.583 -10.109 8.025 1.00 90.50 174 ARG A C 1
ATOM 1346 O O . ARG A 1 174 ? -5.899 -10.273 7.019 1.00 90.50 174 ARG A O 1
ATOM 1353 N N . SER A 1 175 ? -6.821 -8.911 8.543 1.00 91.75 175 SER A N 1
ATOM 1354 C CA . SER A 1 175 ? -6.289 -7.702 7.931 1.00 91.75 175 SER A CA 1
ATOM 1355 C C . SER A 1 175 ? -4.759 -7.647 8.024 1.00 91.75 175 SER A C 1
ATOM 1357 O O . SER A 1 175 ? -4.122 -7.153 7.099 1.00 91.75 175 SER A O 1
ATOM 1359 N N . LEU A 1 176 ? -4.137 -8.254 9.049 1.00 87.69 176 LEU A N 1
ATOM 1360 C CA . LEU A 1 176 ? -2.676 -8.448 9.093 1.00 87.69 176 LEU A CA 1
ATOM 1361 C C . LEU A 1 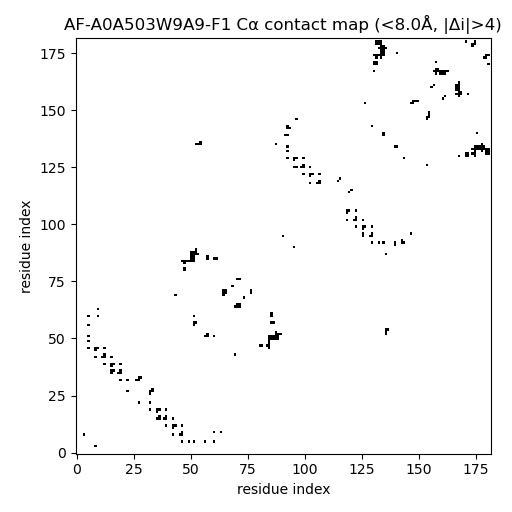176 ? -2.145 -9.359 7.973 1.00 87.69 176 LEU A C 1
ATOM 1363 O O . LEU A 1 176 ? -0.979 -9.241 7.603 1.00 87.69 176 LEU A O 1
ATOM 1367 N N . LEU A 1 177 ? -2.981 -10.250 7.432 1.00 86.62 177 LEU A N 1
ATOM 1368 C CA . LEU A 1 177 ? -2.664 -11.099 6.277 1.00 86.62 177 LEU A CA 1
ATOM 1369 C C . LEU A 1 177 ? -2.941 -10.399 4.932 1.00 86.62 177 LEU A C 1
ATOM 1371 O O . LEU A 1 177 ? -2.775 -11.015 3.882 1.00 86.62 177 LEU A O 1
ATOM 1375 N N . GLY A 1 178 ? -3.368 -9.131 4.955 1.00 83.00 178 GLY A N 1
ATOM 1376 C CA . GLY A 1 178 ? -3.736 -8.365 3.762 1.00 83.00 178 GLY A CA 1
ATOM 1377 C C . GLY A 1 178 ? -5.114 -8.716 3.196 1.00 83.00 178 GLY A C 1
ATOM 1378 O O . GLY A 1 178 ? -5.426 -8.346 2.066 1.00 83.00 178 GLY A O 1
ATOM 1379 N N . GLU A 1 179 ? -5.949 -9.437 3.947 1.00 83.88 179 GLU A N 1
ATOM 1380 C CA . GLU A 1 179 ? -7.285 -9.817 3.492 1.00 83.88 179 GLU A CA 1
ATOM 1381 C C . GLU A 1 179 ? -8.291 -8.673 3.677 1.00 83.88 179 GLU A C 1
ATOM 1383 O O . GLU A 1 179 ? -8.310 -8.009 4.713 1.00 83.88 179 GLU A O 1
ATOM 1388 N N . ALA A 1 180 ? -9.158 -8.470 2.682 1.00 75.25 180 ALA A N 1
ATOM 1389 C CA . ALA A 1 180 ? -10.236 -7.488 2.759 1.00 75.25 180 ALA A CA 1
ATOM 1390 C C . ALA A 1 180 ? -11.336 -7.917 3.758 1.00 75.25 180 ALA A C 1
ATOM 1392 O O . ALA A 1 180 ? -11.580 -9.123 3.911 1.00 75.25 180 ALA A O 1
ATOM 1393 N N . PRO A 1 181 ? -12.029 -6.955 4.405 1.00 73.31 181 PRO A N 1
ATOM 1394 C CA . PRO A 1 181 ? -13.187 -7.247 5.248 1.00 73.31 181 PRO A CA 1
ATOM 1395 C C . PRO A 1 181 ? -14.273 -8.006 4.474 1.00 73.31 181 PRO A C 1
ATOM 1397 O O . PRO A 1 181 ? -14.481 -7.769 3.282 1.00 73.31 181 PRO A O 1
ATOM 1400 N N . ARG A 1 182 ? -14.936 -8.942 5.162 1.00 65.06 182 ARG A N 1
ATOM 1401 C CA . ARG A 1 182 ? -16.039 -9.753 4.629 1.00 65.06 182 ARG A CA 1
ATOM 1402 C C . ARG A 1 182 ? -17.396 -9.120 4.882 1.00 65.06 182 ARG A C 1
ATOM 1404 O O . ARG A 1 182 ? -17.544 -8.477 5.941 1.00 65.06 182 ARG A O 1
#

Secondary structure (DSSP, 8-state):
-PPPPHHHHHHHHHHHHHHHHTS-GGGTTSHHHHHHHHHHHHHHHHHHH---SSHHHHHHHHHHHHT-GGGTTSTT--HHHHHHHHS--S--HHHHHHHHHHHHHHHHTS-TT--SSHHHHHHHHHHHHHHH----SHHHHHHHHHHHHH-HHHHHHHHH-EETTEETHHHHHHHHTTPPP-

Radius of gyration: 23.39 Å; Cα contacts (8 Å, |Δi|>4): 168; chains: 1; bounding box: 49×29×68 Å

Mean predicted aligned error: 11.67 Å

pLDDT: mean 86.11, std 10.52, range [39.41, 97.5]

Solvent-accessible surface area (backbone atoms only — not comparable to full-atom values): 10043 Å² total; per-residue (Å²): 134,83,80,82,54,72,66,59,41,52,51,48,25,53,54,26,43,54,57,38,72,66,54,53,81,96,44,57,89,35,74,63,39,52,52,32,48,51,47,23,49,53,30,48,49,50,49,45,67,47,49,30,90,42,55,65,47,33,50,55,51,48,54,49,44,76,73,32,60,86,63,76,66,45,94,81,69,49,70,65,59,52,54,54,22,60,36,60,77,62,87,47,65,63,58,38,48,52,49,23,51,55,29,44,52,57,38,65,73,45,64,91,82,62,83,62,57,72,48,44,51,49,22,51,51,29,47,47,50,53,40,34,46,47,26,64,46,73,66,39,42,51,54,52,50,49,48,36,71,74,31,68,67,58,34,43,41,45,73,74,38,61,60,89,95,41,54,38,43,56,53,32,60,39,4,61,73,40,37,72,76,130

Nearest PDB structures (foldseek):
  8adg-assembly1_D  TM=2.155E-01  e=8.680E+00  Escherichia coli K-12

Foldseek 3Di:
DDQDDLVVLLVQLVVLVVLLVPDDPVCCPPPVNVVSVVSNVVSVVSLLPDADPALVSLVVSVVSLVVDCVAPPDPPNDPVSVVSSSHHPDPALVNLLVQLVVLVVVVVVDDPPPPDDDSVVSNVVSLLCSQQAQDRDPVSLVVSVVSLVVDPVSVCQQVPHADDPGRSVVSNVVSPVRDGDD